Protein AF-A0A7T1HNQ5-F1 (afdb_monomer)

Solvent-accessible surface area (backbone atoms only — not comparable to full-atom values): 11160 Å² total; per-residue (Å²): 143,83,86,83,84,81,82,85,76,83,79,80,79,82,80,76,85,74,79,81,70,84,75,78,79,71,76,82,52,74,63,58,59,50,53,51,51,52,54,50,52,52,52,51,54,56,51,52,54,54,52,54,54,48,52,54,52,49,54,53,49,51,52,52,50,54,46,49,55,48,49,53,52,49,52,52,52,48,46,52,42,26,49,41,26,23,32,21,61,69,52,63,41,54,72,70,52,98,83,38,60,42,40,87,47,79,90,40,70,51,27,35,44,33,52,84,88,40,61,70,23,40,51,45,42,54,51,26,49,34,64,94,37,13,53,65,54,40,49,50,52,49,51,56,54,67,68,45,83,81,51,83,86,41,51,74,49,74,46,80,70,34,45,75,74,36,27,35,35,38,39,39,39,43,96,94,44,76,48,80,46,76,48,55,40,55,36,62,79,73,45,133

Structure (mmCIF, N/CA/C/O backbone):
data_AF-A0A7T1HNQ5-F1
#
_entry.id   AF-A0A7T1HNQ5-F1
#
loop_
_atom_site.group_PDB
_atom_site.id
_atom_site.type_symbol
_atom_site.label_atom_id
_atom_site.label_alt_id
_atom_site.label_comp_id
_atom_site.label_asym_id
_atom_site.label_entity_id
_atom_site.label_seq_id
_atom_site.pdbx_PDB_ins_code
_atom_site.Cartn_x
_atom_site.Cartn_y
_atom_site.Cartn_z
_atom_site.occupancy
_atom_site.B_iso_or_equiv
_atom_site.auth_seq_id
_atom_site.auth_comp_id
_atom_site.auth_asym_id
_atom_site.auth_atom_id
_atom_site.pdbx_PDB_model_num
ATOM 1 N N . MET A 1 1 ? -34.925 -15.373 -12.133 1.00 45.44 1 MET A N 1
ATOM 2 C CA . MET A 1 1 ? -36.129 -16.109 -11.693 1.00 45.44 1 MET A CA 1
ATOM 3 C C . MET A 1 1 ? -35.694 -16.968 -10.511 1.00 45.44 1 MET A C 1
ATOM 5 O O . MET A 1 1 ? -35.094 -18.009 -10.727 1.00 45.44 1 MET A O 1
ATOM 9 N N . ALA A 1 2 ? -35.810 -16.452 -9.285 1.00 49.41 2 ALA A N 1
ATOM 10 C CA . ALA A 1 2 ? -35.284 -17.100 -8.081 1.00 49.41 2 ALA A CA 1
ATOM 11 C C . ALA A 1 2 ? -36.341 -17.045 -6.975 1.00 49.41 2 ALA A C 1
ATOM 13 O O . ALA A 1 2 ? -36.943 -16.003 -6.719 1.00 49.41 2 ALA A O 1
ATOM 14 N N . THR A 1 3 ? -36.604 -18.217 -6.418 1.00 54.03 3 THR A N 1
ATOM 15 C CA . THR A 1 3 ? -37.798 -18.600 -5.672 1.00 54.03 3 THR A CA 1
ATOM 16 C C . THR A 1 3 ? -37.646 -18.227 -4.196 1.00 54.03 3 THR A C 1
ATOM 18 O O . THR A 1 3 ? -36.745 -18.717 -3.520 1.00 54.03 3 THR A O 1
ATOM 21 N N . LEU A 1 4 ? -38.516 -17.348 -3.691 1.00 52.78 4 LEU A N 1
ATOM 22 C CA . LEU A 1 4 ? -38.578 -16.956 -2.280 1.00 52.78 4 LEU A CA 1
ATOM 23 C C . LEU A 1 4 ? -39.253 -18.066 -1.456 1.00 52.78 4 LEU A C 1
ATOM 25 O O . LEU A 1 4 ? -40.447 -18.317 -1.606 1.00 52.78 4 LEU A O 1
ATOM 29 N N . HIS A 1 5 ? -38.496 -18.720 -0.573 1.00 53.75 5 HIS A N 1
ATOM 30 C CA . HIS A 1 5 ? -39.025 -19.660 0.417 1.00 53.75 5 HIS A CA 1
ATOM 31 C C . HIS A 1 5 ? -39.646 -18.890 1.595 1.00 53.75 5 HIS A C 1
ATOM 33 O O . HIS A 1 5 ? -38.940 -18.309 2.418 1.00 53.75 5 HIS A O 1
ATOM 39 N N . SER A 1 6 ? -40.978 -18.890 1.681 1.00 64.31 6 SER A N 1
ATOM 40 C CA . SER A 1 6 ? -41.731 -18.341 2.808 1.00 64.31 6 SER A CA 1
ATOM 41 C C . SER A 1 6 ? -41.636 -19.278 4.017 1.00 64.31 6 SER A C 1
ATOM 43 O O . SER A 1 6 ? -42.169 -20.389 3.988 1.00 64.31 6 SER A O 1
ATOM 45 N N . LEU A 1 7 ? -40.994 -18.838 5.097 1.00 56.94 7 LEU A N 1
ATOM 46 C CA . LEU A 1 7 ? -41.044 -19.524 6.388 1.00 56.94 7 LEU A CA 1
ATOM 47 C C . LEU A 1 7 ? -42.227 -18.990 7.201 1.00 56.94 7 LEU A C 1
ATOM 49 O O . LEU A 1 7 ? -42.143 -17.965 7.872 1.00 56.94 7 LEU A O 1
ATOM 53 N N . SER A 1 8 ? -43.338 -19.721 7.121 1.00 66.81 8 SER A N 1
ATOM 54 C CA . SER A 1 8 ? -44.467 -19.631 8.044 1.00 66.81 8 SER A CA 1
ATOM 55 C C . SER A 1 8 ? -44.011 -20.118 9.423 1.00 66.81 8 SER A C 1
ATOM 57 O O . SER A 1 8 ? -43.795 -21.313 9.626 1.00 66.81 8 SER A O 1
ATOM 59 N N . ARG A 1 9 ? -43.811 -19.199 10.376 1.00 60.28 9 ARG A N 1
ATOM 60 C CA . ARG A 1 9 ? -43.668 -19.554 11.794 1.00 60.28 9 ARG A CA 1
ATOM 61 C C . ARG A 1 9 ? -45.035 -19.473 12.452 1.00 60.28 9 ARG A C 1
ATOM 63 O O . ARG A 1 9 ? -45.587 -18.389 12.615 1.00 60.28 9 ARG A O 1
ATOM 70 N N . ARG A 1 10 ? -45.551 -20.646 12.818 1.00 58.50 10 ARG A N 1
ATOM 71 C CA . ARG A 1 10 ? -46.672 -20.820 13.741 1.00 58.50 10 ARG A CA 1
ATOM 72 C C . ARG A 1 10 ? -46.388 -20.069 15.040 1.00 58.50 10 ARG A C 1
ATOM 74 O O . ARG A 1 10 ? -45.404 -20.341 15.721 1.00 58.50 10 ARG A O 1
ATOM 81 N N . THR A 1 11 ? -47.268 -19.139 15.370 1.00 57.00 11 THR A N 1
ATOM 82 C CA . THR A 1 11 ? -47.477 -18.648 16.728 1.00 57.00 11 THR A CA 1
ATOM 83 C C . THR A 1 11 ? -48.362 -19.660 17.446 1.00 57.00 11 THR A C 1
ATOM 85 O O . THR A 1 11 ? -49.587 -19.603 17.329 1.00 57.00 11 THR A O 1
ATOM 88 N N . ASP A 1 12 ? -47.750 -20.612 18.145 1.00 58.03 12 ASP A N 1
ATOM 89 C CA . ASP A 1 12 ? -48.480 -21.472 19.070 1.00 58.03 12 ASP A CA 1
ATOM 90 C C . ASP A 1 12 ? -48.837 -20.631 20.302 1.00 58.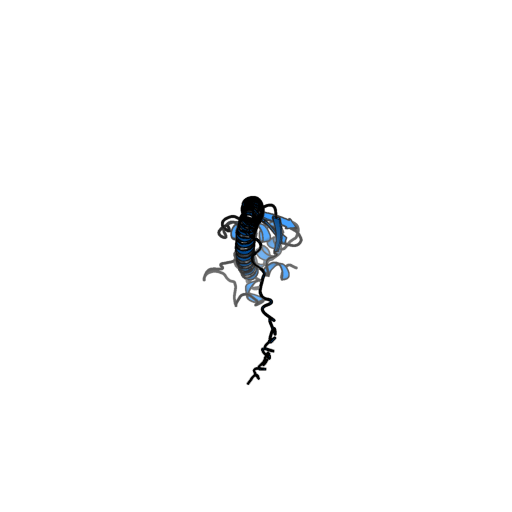03 12 ASP A C 1
ATOM 92 O O . ASP A 1 12 ? -47.979 -20.212 21.083 1.00 58.03 12 ASP A O 1
ATOM 96 N N . ALA A 1 13 ? -50.124 -20.308 20.417 1.00 54.28 13 ALA A N 1
ATOM 97 C CA . ALA A 1 13 ? -50.689 -19.609 21.554 1.00 54.28 13 ALA A CA 1
ATOM 98 C C . ALA A 1 13 ? -50.658 -20.541 22.774 1.00 54.28 13 ALA A C 1
ATOM 100 O O . ALA A 1 13 ? -51.482 -21.445 22.903 1.00 54.28 13 ALA A O 1
ATOM 101 N N . PHE A 1 14 ? -49.698 -20.321 23.672 1.00 60.41 14 PHE A N 1
ATOM 102 C CA . PHE A 1 14 ? -49.719 -20.899 25.012 1.00 60.41 14 PHE A CA 1
ATOM 103 C C . PHE A 1 14 ? -50.857 -20.250 25.808 1.00 60.41 14 PHE A C 1
ATOM 105 O O . PHE A 1 14 ? -50.713 -19.162 26.363 1.00 60.41 14 PHE A O 1
ATOM 112 N N . ALA A 1 15 ? -52.007 -20.918 25.837 1.00 54.16 15 ALA A N 1
ATOM 113 C CA . ALA A 1 15 ? -53.081 -20.615 26.768 1.00 54.16 15 ALA A CA 1
ATOM 114 C C . ALA A 1 15 ? -52.641 -21.038 28.180 1.00 54.16 15 ALA A C 1
ATOM 116 O O . ALA A 1 15 ? -52.643 -22.220 28.517 1.00 54.16 15 ALA A O 1
ATOM 117 N N . TYR A 1 16 ? -52.224 -20.067 28.991 1.00 55.03 16 TYR A N 1
ATOM 118 C CA . TYR A 1 16 ? -52.061 -20.246 30.431 1.00 55.03 16 TYR A CA 1
ATOM 119 C C . TYR A 1 16 ? -53.451 -20.214 31.080 1.00 55.03 16 TYR A C 1
ATOM 121 O O . TYR A 1 16 ? -54.072 -19.156 31.177 1.00 55.03 16 TYR A O 1
ATOM 129 N N . ASP A 1 17 ? -53.941 -21.373 31.523 1.00 59.81 17 ASP A N 1
ATOM 130 C CA . ASP A 1 17 ? -55.059 -21.472 32.467 1.00 59.81 17 ASP A CA 1
ATOM 131 C C . ASP A 1 17 ? -54.574 -20.987 33.841 1.00 59.81 17 ASP A C 1
ATOM 133 O O . ASP A 1 17 ? -54.092 -21.750 34.682 1.00 59.81 17 ASP A O 1
ATOM 137 N N . GLN A 1 18 ? -54.599 -19.668 34.035 1.00 51.12 18 GLN A N 1
ATOM 138 C CA . GLN A 1 18 ? -54.273 -19.040 35.304 1.00 51.12 18 GLN A CA 1
ATOM 139 C C . GLN A 1 18 ? -55.493 -19.155 36.220 1.00 51.12 18 GLN A C 1
ATOM 141 O O . GLN A 1 18 ? -56.357 -18.279 36.256 1.00 51.12 18 GLN A O 1
ATOM 146 N N . LYS A 1 19 ? -55.563 -20.248 36.986 1.00 49.44 19 LYS A N 1
ATOM 147 C CA . LYS A 1 19 ? -56.468 -20.338 38.135 1.00 49.44 19 LYS A CA 1
ATOM 148 C C . LYS A 1 19 ? -56.105 -19.235 39.126 1.00 49.44 19 LYS A C 1
ATOM 150 O O . LYS A 1 19 ? -55.146 -19.363 39.885 1.00 49.44 19 LYS A O 1
ATOM 155 N N . VAL A 1 20 ? -56.873 -18.150 39.103 1.00 58.06 20 VAL A N 1
ATOM 156 C CA . VAL A 1 20 ? -56.845 -17.099 40.121 1.00 58.06 20 VAL A CA 1
ATOM 157 C C . VAL A 1 20 ? -57.349 -17.727 41.416 1.00 58.06 20 VAL A C 1
ATOM 159 O O . VAL A 1 20 ? -58.549 -17.879 41.630 1.00 58.06 20 VAL A O 1
ATOM 162 N N . GLN A 1 21 ? -56.416 -18.179 42.250 1.00 62.31 21 GLN A N 1
ATOM 163 C CA . GLN A 1 21 ? -56.717 -18.533 43.630 1.00 62.31 21 GLN A CA 1
ATOM 164 C C . GLN A 1 21 ? -57.077 -17.231 44.363 1.00 62.31 21 GLN A C 1
ATOM 166 O O . GLN A 1 21 ? -56.361 -16.238 44.190 1.00 62.31 21 GLN A O 1
ATOM 171 N N . PRO A 1 22 ? -58.172 -17.187 45.140 1.00 53.28 22 PRO A N 1
ATOM 172 C CA . PRO A 1 22 ? -58.432 -16.061 46.020 1.00 53.28 22 PRO A CA 1
ATOM 173 C C . PRO A 1 22 ? -57.285 -15.999 47.028 1.00 53.28 22 PRO A C 1
ATOM 175 O O . PRO A 1 22 ? -57.123 -16.892 47.854 1.00 53.28 22 PRO A O 1
ATOM 178 N N . VAL A 1 23 ? -56.448 -14.973 46.904 1.00 58.88 23 VAL A N 1
ATOM 179 C CA . VAL A 1 23 ? -55.439 -14.658 47.909 1.00 58.88 23 VAL A CA 1
ATOM 180 C C . VAL A 1 23 ? -56.220 -14.185 49.130 1.00 58.88 23 VAL A C 1
ATOM 182 O O . VAL A 1 23 ? -56.832 -13.117 49.091 1.00 58.88 23 VAL A O 1
ATOM 185 N N . GLU A 1 24 ? -56.275 -15.009 50.176 1.00 55.19 24 GLU A N 1
ATOM 186 C CA . GLU A 1 24 ? -56.704 -14.557 51.496 1.00 55.19 24 GLU A CA 1
ATOM 187 C C . GLU A 1 24 ? -55.823 -13.363 51.868 1.00 55.19 24 GLU A C 1
ATOM 189 O O . GLU A 1 24 ? -54.596 -13.459 51.911 1.00 55.19 24 GLU A O 1
ATOM 194 N N . SER A 1 25 ? -56.449 -12.197 52.031 1.00 56.47 25 SER A N 1
ATOM 195 C CA . SER A 1 25 ? -55.761 -10.967 52.398 1.00 56.47 25 SER A CA 1
ATOM 196 C C . SER A 1 25 ? -55.412 -11.011 53.885 1.00 56.47 25 SER A C 1
ATOM 198 O O . SER A 1 25 ? -56.031 -10.320 54.698 1.00 56.47 25 SER A O 1
ATOM 200 N N . ASP A 1 26 ? -54.424 -11.820 54.247 1.00 61.00 26 ASP A N 1
ATOM 201 C CA . ASP A 1 26 ? -53.673 -11.575 55.468 1.00 61.00 26 ASP A CA 1
ATOM 202 C C . ASP A 1 26 ? -52.949 -10.240 55.268 1.00 61.00 26 ASP A C 1
ATOM 204 O O . ASP A 1 26 ? -52.232 -10.031 54.288 1.00 61.00 26 ASP A O 1
ATOM 208 N N . GLY A 1 27 ? -53.264 -9.268 56.124 1.00 60.97 27 GLY A N 1
ATOM 209 C CA . GLY A 1 27 ? -52.838 -7.884 55.955 1.00 60.97 27 GLY A CA 1
ATOM 210 C C . GLY A 1 27 ? -51.329 -7.782 5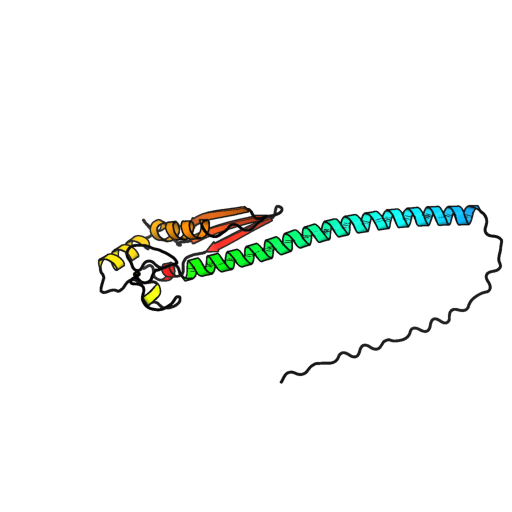5.741 1.00 60.97 27 GLY A C 1
ATOM 211 O O . GLY A 1 27 ? -50.553 -8.207 56.595 1.00 60.97 27 GLY A O 1
ATOM 212 N N . PHE A 1 28 ? -50.929 -7.189 54.611 1.00 60.66 28 PHE A N 1
ATOM 213 C CA . PHE A 1 28 ? -49.535 -6.882 54.291 1.00 60.66 28 PHE A CA 1
ATOM 214 C C . PHE A 1 28 ? -48.865 -6.219 55.494 1.00 60.66 28 PHE A C 1
ATOM 216 O O . PHE A 1 28 ? -49.206 -5.098 55.886 1.00 60.66 28 PHE A O 1
ATOM 223 N N . THR A 1 29 ? -47.898 -6.911 56.091 1.00 76.06 29 THR A N 1
ATOM 224 C CA . THR A 1 29 ? -47.097 -6.308 57.151 1.00 76.06 29 THR A CA 1
ATOM 225 C C . THR A 1 29 ? -46.210 -5.235 56.520 1.00 76.06 29 THR A C 1
ATOM 227 O O . THR A 1 29 ? -45.651 -5.419 55.441 1.00 76.06 29 THR A O 1
ATOM 230 N N . LEU A 1 30 ? -46.061 -4.087 57.184 1.00 76.69 30 LEU A N 1
ATOM 231 C CA . LEU A 1 30 ? -45.261 -2.948 56.699 1.00 76.69 30 LEU A CA 1
ATOM 232 C C . LEU A 1 30 ? -43.810 -3.350 56.346 1.00 76.69 30 LEU A C 1
ATOM 234 O O . LEU A 1 30 ? -43.169 -2.741 55.491 1.00 76.69 30 LEU A O 1
ATOM 238 N N . ILE A 1 31 ? -43.326 -4.428 56.969 1.00 84.12 31 ILE A N 1
ATOM 239 C CA . ILE A 1 31 ? -42.034 -5.070 56.719 1.00 84.12 31 ILE A CA 1
ATOM 240 C C . ILE A 1 31 ? -41.946 -5.659 55.305 1.00 84.12 31 ILE A C 1
ATOM 242 O O . ILE A 1 31 ? -40.917 -5.511 54.655 1.00 84.12 31 ILE A O 1
ATOM 246 N N . GLU A 1 32 ? -43.003 -6.287 54.798 1.00 81.00 32 GLU A N 1
ATOM 247 C CA . GLU A 1 32 ? -42.997 -6.953 53.492 1.00 81.00 32 GLU A CA 1
ATOM 248 C C . GLU A 1 32 ? -42.865 -5.954 52.334 1.00 81.00 32 GLU A C 1
ATOM 250 O O . GLU A 1 32 ? -42.066 -6.159 51.418 1.00 81.00 32 GLU A O 1
ATOM 255 N N . ILE A 1 33 ? -43.552 -4.810 52.427 1.00 83.19 33 ILE A N 1
ATOM 256 C CA . ILE A 1 33 ? -43.408 -3.708 51.461 1.00 83.19 33 ILE A CA 1
ATOM 257 C C . ILE A 1 33 ? -41.986 -3.135 51.505 1.00 83.19 33 ILE A C 1
ATOM 259 O O . ILE A 1 33 ? -41.403 -2.828 50.463 1.00 83.19 33 ILE A O 1
ATOM 263 N N . LEU A 1 34 ? -41.400 -3.019 52.701 1.00 85.44 34 LEU A N 1
ATOM 264 C CA . LEU A 1 34 ? -40.055 -2.477 52.879 1.00 85.44 34 LEU A CA 1
ATOM 265 C C . LEU A 1 34 ? -38.984 -3.421 52.311 1.00 85.44 34 LEU A C 1
ATOM 267 O O . LEU A 1 34 ? -38.073 -2.970 51.618 1.00 85.44 34 LEU A O 1
ATOM 271 N N . VAL A 1 35 ? -39.133 -4.732 52.516 1.00 87.19 35 VAL A N 1
ATOM 272 C CA . VAL A 1 35 ? -38.266 -5.755 51.910 1.00 87.19 35 VAL A CA 1
ATOM 273 C C . VAL A 1 35 ? -38.414 -5.760 50.386 1.00 87.19 35 VAL A C 1
ATOM 275 O O . VAL A 1 35 ? -37.405 -5.759 49.680 1.00 87.19 35 VAL A O 1
ATOM 278 N N . GLY A 1 36 ? -39.643 -5.682 49.864 1.00 87.31 36 GLY A N 1
ATOM 279 C CA . GLY A 1 36 ? -39.900 -5.590 48.425 1.00 87.31 36 GLY A CA 1
ATOM 280 C C . GLY A 1 36 ? -39.244 -4.365 47.781 1.00 87.31 36 GLY A C 1
ATOM 281 O O . GLY A 1 36 ? -38.578 -4.490 46.754 1.00 87.31 36 GLY A O 1
ATOM 282 N N . ALA A 1 37 ? -39.352 -3.192 48.412 1.00 84.62 37 ALA A N 1
ATOM 283 C CA . ALA A 1 37 ? -38.737 -1.958 47.925 1.00 84.62 37 ALA A CA 1
ATOM 284 C C . ALA A 1 37 ? -37.200 -2.028 47.912 1.00 84.62 37 ALA A C 1
ATOM 286 O O . ALA A 1 37 ? -36.572 -1.599 46.941 1.00 84.62 37 ALA A O 1
ATOM 287 N N . VAL A 1 38 ? -36.586 -2.604 48.953 1.00 87.38 38 VAL A N 1
ATOM 288 C CA . VAL A 1 38 ? -35.127 -2.786 49.026 1.00 87.38 38 VAL A CA 1
ATOM 289 C C . VAL A 1 38 ? -34.641 -3.749 47.944 1.00 87.38 38 VAL A C 1
ATOM 291 O O . VAL A 1 38 ? -33.675 -3.444 47.244 1.00 87.38 38 VAL A O 1
ATOM 294 N N . LEU A 1 39 ? -35.327 -4.879 47.750 1.00 88.25 39 LEU A N 1
ATOM 295 C CA . LEU A 1 39 ? -34.986 -5.833 46.692 1.00 88.25 39 LEU A CA 1
ATOM 296 C C . LEU A 1 39 ? -35.097 -5.195 45.303 1.00 88.25 39 LEU A C 1
ATOM 298 O O . LEU A 1 39 ? -34.207 -5.369 44.469 1.00 88.25 39 LEU A O 1
ATOM 302 N N . LEU A 1 40 ? -36.140 -4.401 45.066 1.00 86.94 40 LEU A N 1
ATOM 303 C CA . LEU A 1 40 ? -36.360 -3.734 43.785 1.00 86.94 40 LEU A CA 1
ATOM 304 C C . LEU A 1 40 ? -35.306 -2.646 43.518 1.00 86.94 40 LEU A C 1
ATOM 306 O O . LEU A 1 40 ? -34.805 -2.545 42.399 1.00 86.94 40 LEU A O 1
ATOM 310 N N . ALA A 1 41 ? -34.893 -1.898 44.547 1.00 84.31 41 ALA A N 1
ATOM 311 C CA . ALA A 1 41 ? -33.802 -0.928 44.449 1.00 84.31 41 ALA A CA 1
ATOM 312 C C . ALA A 1 41 ? -32.452 -1.595 44.129 1.00 84.31 41 ALA A C 1
ATOM 314 O O . ALA A 1 41 ? -31.699 -1.094 43.292 1.00 84.31 41 ALA A O 1
ATOM 315 N N . ILE A 1 42 ? -32.160 -2.749 44.741 1.00 86.62 42 ILE A N 1
ATOM 316 C CA . ILE A 1 42 ? -30.940 -3.524 44.468 1.00 86.62 42 ILE A CA 1
ATOM 317 C C . ILE A 1 42 ? -30.937 -4.032 43.019 1.00 86.62 42 ILE A C 1
ATOM 319 O O . ILE A 1 42 ? -29.947 -3.858 42.306 1.00 86.62 42 ILE A O 1
ATOM 323 N N . VAL A 1 43 ? -32.050 -4.603 42.549 1.00 83.56 43 VAL A N 1
ATOM 324 C CA . VAL A 1 43 ? -32.178 -5.086 41.164 1.00 83.56 43 VAL A CA 1
ATOM 325 C C . VAL A 1 43 ? -32.057 -3.938 40.159 1.00 83.56 43 VAL A C 1
ATOM 327 O O . VAL A 1 43 ? -31.332 -4.071 39.173 1.00 83.56 43 VAL A O 1
ATOM 330 N N . ALA A 1 44 ? -32.688 -2.789 40.421 1.00 79.12 44 ALA A N 1
ATOM 331 C CA . ALA A 1 44 ? -32.583 -1.608 39.563 1.00 79.12 44 ALA A CA 1
ATOM 332 C C . ALA A 1 44 ? -31.144 -1.061 39.494 1.00 79.12 44 ALA A C 1
ATOM 334 O O . ALA A 1 44 ? -30.664 -0.720 38.411 1.00 79.12 44 ALA A O 1
ATOM 335 N N . GLY A 1 45 ? -30.427 -1.039 40.624 1.00 78.06 45 GLY A N 1
ATOM 336 C CA . GLY A 1 45 ? -29.018 -0.643 40.674 1.00 78.06 45 GLY A CA 1
ATOM 337 C C . GLY A 1 45 ? -28.104 -1.574 39.869 1.00 78.06 45 GLY A C 1
ATOM 338 O O . GLY A 1 45 ? -27.238 -1.105 39.127 1.00 78.06 45 GLY A O 1
ATOM 339 N N . MET A 1 46 ? -28.329 -2.891 39.951 1.00 76.38 46 MET A N 1
ATOM 340 C CA . MET A 1 46 ? -27.586 -3.880 39.157 1.00 76.38 46 MET A CA 1
ATOM 341 C C . MET A 1 46 ? -27.915 -3.798 37.659 1.00 76.38 46 MET A C 1
ATOM 343 O O . MET A 1 46 ? -27.017 -3.897 36.827 1.00 76.38 46 MET A O 1
ATOM 347 N N . ALA A 1 47 ? -29.177 -3.568 37.291 1.00 73.25 47 ALA A N 1
ATOM 348 C CA . ALA A 1 47 ? -29.565 -3.394 35.892 1.00 73.25 47 ALA A CA 1
ATOM 349 C C . ALA A 1 47 ? -28.942 -2.126 35.274 1.00 73.25 47 ALA A C 1
ATOM 351 O O . ALA A 1 47 ? -28.463 -2.158 34.140 1.00 73.25 47 ALA A O 1
ATOM 352 N N . GLY A 1 48 ? -28.884 -1.022 36.029 1.00 70.62 48 GLY A N 1
ATOM 353 C CA . GLY A 1 48 ? -28.297 0.237 35.564 1.00 70.62 48 GLY A CA 1
ATOM 354 C C . GLY A 1 48 ? -26.800 0.139 35.246 1.00 70.62 48 GLY A C 1
ATOM 355 O O . GLY A 1 48 ? -26.344 0.682 34.237 1.00 70.62 48 GLY A O 1
ATOM 356 N N . SER A 1 49 ? -26.032 -0.597 36.056 1.00 71.56 49 SER A N 1
ATOM 357 C CA . SER A 1 49 ? -24.596 -0.791 35.811 1.00 71.56 49 SER A CA 1
ATOM 358 C C . SER A 1 49 ? -24.327 -1.651 34.569 1.00 71.56 49 SER A C 1
ATOM 360 O O . SER A 1 49 ? -23.443 -1.319 33.775 1.00 71.56 49 SER A O 1
ATOM 362 N N . LEU A 1 50 ? -25.137 -2.688 34.329 1.00 71.50 50 LEU A N 1
ATOM 363 C CA . LEU A 1 50 ? -25.046 -3.537 33.133 1.00 71.50 50 LEU A CA 1
ATOM 364 C C . LEU A 1 50 ? -25.325 -2.764 31.835 1.00 71.50 50 LEU A C 1
ATOM 366 O O . LEU A 1 50 ? -24.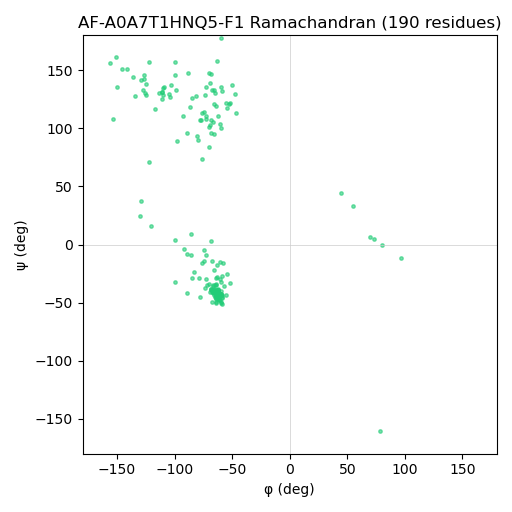622 -2.957 30.840 1.00 71.50 50 LEU A O 1
ATOM 370 N N . VAL A 1 51 ? -26.304 -1.853 31.839 1.00 73.19 51 VAL A N 1
ATOM 371 C CA . VAL A 1 51 ? -26.622 -1.013 30.669 1.00 73.19 51 VAL A CA 1
ATOM 372 C C . VAL A 1 51 ? -25.474 -0.053 30.347 1.00 73.19 51 VAL A C 1
ATOM 374 O O . VAL A 1 51 ? -25.113 0.110 29.181 1.00 73.19 51 VAL A O 1
ATOM 377 N N . MET A 1 52 ? -24.841 0.544 31.360 1.00 72.50 52 MET A N 1
ATOM 378 C CA . MET A 1 52 ? -23.711 1.457 31.152 1.00 72.50 52 MET A CA 1
ATOM 379 C C . MET A 1 52 ? -22.487 0.740 30.560 1.00 72.50 52 MET A C 1
ATOM 381 O O . MET A 1 52 ? -21.865 1.247 29.623 1.00 72.50 52 MET A O 1
ATOM 385 N N . VAL A 1 53 ? -22.163 -0.456 31.064 1.00 74.62 53 VAL A N 1
ATOM 386 C CA . VAL A 1 53 ? -21.080 -1.291 30.517 1.00 74.62 53 VAL A CA 1
ATOM 387 C C . VAL A 1 53 ? -21.394 -1.714 29.081 1.00 74.62 53 VAL A C 1
ATOM 389 O O . VAL A 1 53 ? -20.522 -1.631 28.215 1.00 74.62 53 VAL A O 1
ATOM 392 N N . SER A 1 54 ? -22.648 -2.082 28.806 1.00 75.31 54 SER A N 1
ATOM 393 C CA . SER A 1 54 ? -23.098 -2.453 27.461 1.00 75.31 54 SER A CA 1
ATOM 394 C C . SER A 1 54 ? -22.960 -1.288 26.477 1.00 75.31 54 SER A C 1
ATOM 396 O O . SER A 1 54 ? -22.362 -1.456 25.420 1.00 75.31 54 SER A O 1
ATOM 398 N N . ASN A 1 55 ? -23.392 -0.077 26.840 1.00 77.31 55 ASN A N 1
ATOM 399 C CA . ASN A 1 55 ? -23.257 1.109 25.984 1.00 77.31 55 ASN A CA 1
ATOM 400 C C 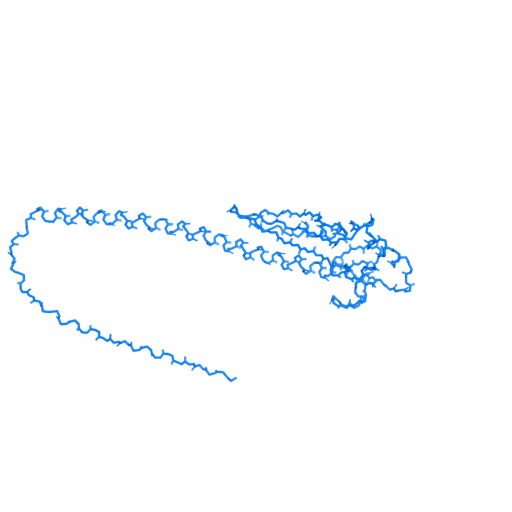. ASN A 1 55 ? -21.793 1.466 25.688 1.00 77.31 55 ASN A C 1
ATOM 402 O O . ASN A 1 55 ? -21.439 1.809 24.557 1.00 77.31 55 ASN A O 1
ATOM 406 N N . ARG A 1 56 ? -20.910 1.353 26.686 1.00 76.25 56 ARG A N 1
ATOM 407 C CA . ARG A 1 56 ? -19.473 1.575 26.479 1.00 76.25 56 ARG A CA 1
ATOM 408 C C . ARG A 1 56 ? -18.866 0.518 25.552 1.00 76.25 56 ARG A C 1
ATOM 410 O O . ARG A 1 56 ? -18.042 0.845 24.705 1.00 76.25 56 ARG A O 1
ATOM 417 N N . SER A 1 57 ? -19.288 -0.735 25.693 1.00 79.62 57 SER A N 1
ATOM 418 C CA . SER A 1 57 ? -18.843 -1.823 24.823 1.00 79.62 57 SER A CA 1
ATOM 419 C C . SER A 1 57 ? -19.326 -1.640 23.380 1.00 79.62 57 SER A C 1
ATOM 421 O O . SER A 1 57 ? -18.542 -1.828 22.449 1.00 79.62 57 SER A O 1
ATOM 423 N N . LEU A 1 58 ? -20.574 -1.206 23.185 1.00 79.31 58 LEU A N 1
ATOM 424 C CA . LEU A 1 58 ? -21.142 -0.939 21.861 1.00 79.31 58 LEU A CA 1
ATOM 425 C C . LEU A 1 58 ? -20.412 0.204 21.153 1.00 79.31 58 LEU A C 1
ATOM 427 O O . LEU A 1 58 ? -19.938 0.021 20.038 1.00 79.31 58 LEU A O 1
ATOM 431 N N . THR A 1 59 ? -20.218 1.336 21.829 1.00 79.81 59 THR A N 1
ATOM 432 C CA . THR A 1 59 ? -19.505 2.491 21.251 1.00 79.81 59 THR A CA 1
ATOM 433 C C . THR A 1 59 ? -18.049 2.169 20.903 1.00 79.81 59 THR A C 1
ATOM 435 O O . THR A 1 59 ? -17.552 2.577 19.854 1.00 79.81 59 THR A O 1
ATOM 438 N N . GLN A 1 60 ? -17.360 1.380 21.734 1.00 81.75 60 GLN A N 1
ATOM 439 C CA . GLN A 1 60 ? -16.014 0.898 21.419 1.00 81.75 60 GLN A CA 1
ATOM 440 C C . GLN A 1 60 ? -16.011 -0.048 20.208 1.00 81.75 60 GLN A C 1
ATOM 442 O O . GLN A 1 60 ? -15.124 0.042 19.358 1.00 81.75 60 GLN A O 1
ATOM 447 N N . SER A 1 61 ? -17.005 -0.931 20.109 1.00 82.75 61 SER A N 1
ATOM 448 C CA . SER A 1 61 ? -17.140 -1.872 18.992 1.00 82.75 61 SER A CA 1
ATOM 449 C C . SER A 1 61 ? -17.435 -1.150 17.677 1.00 82.75 61 SER A C 1
ATOM 451 O O . SER A 1 61 ? -16.817 -1.460 16.661 1.00 82.75 61 SER A O 1
ATOM 453 N N . GLU A 1 62 ? -18.308 -0.142 17.697 1.00 85.56 62 GLU A N 1
ATOM 454 C CA . GLU A 1 62 ? -18.592 0.719 16.545 1.00 85.56 62 GLU A CA 1
ATOM 455 C C . GLU A 1 62 ? -17.346 1.481 16.089 1.00 85.56 62 GLU A C 1
ATOM 457 O O . GLU A 1 62 ? -17.040 1.511 14.897 1.00 85.56 62 GLU A O 1
ATOM 462 N N . ALA A 1 63 ? -16.576 2.048 17.023 1.00 83.12 63 ALA A N 1
ATOM 463 C CA . ALA A 1 63 ? -15.332 2.739 16.698 1.00 83.12 63 ALA A CA 1
ATOM 464 C C . ALA A 1 63 ? -14.308 1.804 16.027 1.00 83.12 63 ALA A C 1
ATOM 466 O O . ALA A 1 63 ? -13.698 2.183 15.025 1.00 83.12 63 ALA A O 1
ATOM 467 N N . LEU A 1 64 ? -14.152 0.570 16.528 1.00 85.56 64 LEU A N 1
ATOM 468 C CA . LEU A 1 64 ? -13.285 -0.433 15.901 1.00 85.56 64 LEU A CA 1
ATOM 469 C C . LEU A 1 64 ? -13.801 -0.871 14.523 1.00 85.56 64 LEU A C 1
ATOM 471 O O . LEU A 1 64 ? -13.000 -1.024 13.601 1.00 85.56 64 LEU A O 1
ATOM 475 N N . ALA A 1 65 ? -15.112 -1.064 14.369 1.00 86.62 65 ALA A N 1
ATOM 476 C CA . ALA A 1 65 ? -15.717 -1.452 13.097 1.00 86.62 65 ALA A CA 1
ATOM 477 C C . ALA A 1 65 ? -15.528 -0.363 12.029 1.00 86.62 65 ALA A C 1
ATOM 479 O O . ALA A 1 65 ? -15.106 -0.656 10.909 1.00 86.62 65 ALA A O 1
ATOM 480 N N . ASN A 1 66 ? -15.750 0.900 12.400 1.00 88.00 66 ASN A N 1
ATOM 481 C CA . ASN A 1 66 ? -15.544 2.050 11.522 1.00 88.00 66 ASN A CA 1
ATOM 482 C C . ASN A 1 66 ? -14.068 2.205 11.129 1.00 88.00 66 ASN A C 1
ATOM 484 O O . ASN A 1 66 ? -13.765 2.406 9.952 1.00 88.00 66 ASN A O 1
ATOM 488 N N . ALA A 1 67 ? -13.141 2.047 12.082 1.00 89.19 67 ALA A N 1
ATOM 489 C CA . ALA A 1 67 ? -11.707 2.050 11.793 1.00 89.19 67 ALA A CA 1
ATOM 490 C C . ALA A 1 67 ? -11.318 0.909 10.839 1.00 89.19 67 ALA A C 1
ATOM 492 O O . ALA A 1 67 ? -10.565 1.131 9.893 1.00 89.19 67 ALA A O 1
ATOM 493 N N . GLY A 1 68 ? -11.866 -0.294 11.044 1.00 90.62 68 GLY A N 1
ATOM 494 C CA . GLY A 1 68 ? -11.655 -1.443 10.163 1.00 90.62 68 GLY A CA 1
ATOM 495 C C . GLY A 1 68 ? -12.106 -1.169 8.729 1.00 90.62 68 GLY A C 1
ATOM 496 O O . GLY A 1 68 ? -11.313 -1.318 7.804 1.00 90.62 68 GLY A O 1
ATOM 497 N N . SER A 1 69 ? -13.335 -0.678 8.553 1.00 91.25 69 SER A N 1
ATOM 498 C CA . SER A 1 69 ? -13.866 -0.328 7.230 1.00 91.25 69 SER A CA 1
ATOM 499 C C . SER A 1 69 ? -13.030 0.745 6.526 1.00 91.25 69 SER A C 1
ATOM 501 O O . SER A 1 69 ? -12.790 0.656 5.321 1.00 91.25 69 SER A O 1
ATOM 503 N N . ALA A 1 70 ? -12.555 1.748 7.265 1.00 91.00 70 ALA A N 1
ATOM 504 C CA . ALA A 1 70 ? -11.746 2.815 6.696 1.00 91.00 70 ALA A CA 1
ATOM 505 C C . ALA A 1 70 ? -10.328 2.343 6.314 1.00 91.00 70 ALA A C 1
ATOM 507 O O . ALA A 1 70 ? -9.801 2.767 5.283 1.00 91.00 70 ALA A O 1
ATOM 508 N N . ILE A 1 71 ? -9.737 1.422 7.088 1.00 94.25 71 ILE A N 1
ATOM 509 C CA . ILE A 1 71 ? -8.486 0.736 6.725 1.00 94.25 71 ILE A CA 1
ATOM 510 C C . ILE A 1 71 ? -8.676 -0.064 5.435 1.00 94.25 71 ILE A C 1
ATOM 512 O O . ILE A 1 71 ? -7.868 0.077 4.522 1.00 94.25 71 ILE A O 1
ATOM 516 N N . ASP A 1 72 ? -9.745 -0.855 5.324 1.00 94.25 72 ASP A N 1
ATOM 517 C CA . ASP A 1 72 ? -9.988 -1.698 4.146 1.00 94.25 72 ASP A CA 1
ATOM 518 C C . ASP A 1 72 ? -10.173 -0.856 2.872 1.00 94.25 72 ASP A C 1
ATOM 520 O O . ASP A 1 72 ? -9.622 -1.185 1.817 1.00 94.25 72 ASP A O 1
ATOM 524 N N . LYS A 1 73 ? -10.862 0.290 2.978 1.00 94.06 73 LYS A N 1
ATOM 525 C CA . LYS A 1 73 ? -10.954 1.267 1.884 1.00 94.06 73 LYS A CA 1
ATOM 526 C C . LYS A 1 73 ? -9.574 1.797 1.482 1.00 94.06 73 LYS A C 1
ATOM 528 O O . LYS A 1 73 ? -9.252 1.807 0.296 1.00 94.06 73 LYS A O 1
ATOM 533 N N . ASN A 1 74 ? -8.743 2.194 2.446 1.00 95.38 74 ASN A N 1
ATOM 534 C CA . ASN A 1 74 ? -7.407 2.712 2.150 1.00 95.38 74 ASN A CA 1
ATOM 535 C C . ASN A 1 74 ? -6.477 1.638 1.563 1.00 95.38 74 ASN A C 1
ATOM 537 O O . ASN A 1 74 ? -5.696 1.931 0.662 1.00 95.38 74 ASN A O 1
ATOM 541 N N . ILE A 1 75 ? -6.596 0.384 2.007 1.00 95.88 75 ILE A N 1
ATOM 542 C CA . ILE A 1 75 ? -5.892 -0.752 1.399 1.00 95.88 75 ILE A CA 1
ATOM 543 C C . ILE A 1 75 ? -6.309 -0.909 -0.067 1.00 95.88 75 ILE A C 1
ATOM 545 O O . ILE A 1 75 ? -5.449 -1.119 -0.920 1.00 95.88 75 ILE A O 1
ATOM 549 N N . SER A 1 76 ? -7.602 -0.785 -0.381 1.00 95.88 76 SER A N 1
ATOM 550 C CA . SER A 1 76 ? -8.081 -0.833 -1.767 1.00 95.88 76 SER A CA 1
ATOM 551 C C . SER A 1 76 ? -7.505 0.301 -2.622 1.00 95.88 76 SER A C 1
ATOM 553 O O . SER A 1 76 ? -7.138 0.061 -3.768 1.00 95.88 76 SER A O 1
ATOM 555 N N . GLU A 1 77 ? -7.408 1.519 -2.087 1.00 95.44 77 GLU A N 1
ATOM 556 C CA . GLU A 1 77 ? -6.796 2.660 -2.786 1.00 95.44 77 GLU A CA 1
ATOM 557 C C . GLU A 1 77 ? -5.303 2.412 -3.055 1.00 95.44 77 GLU A C 1
ATOM 559 O O . GLU A 1 77 ? -4.842 2.571 -4.183 1.00 95.44 77 GLU A O 1
ATOM 564 N N . ILE A 1 78 ? -4.558 1.929 -2.055 1.00 95.88 78 ILE A N 1
ATOM 565 C CA . ILE A 1 78 ? -3.135 1.584 -2.202 1.00 95.88 78 ILE A CA 1
ATOM 566 C C . ILE A 1 78 ? -2.931 0.467 -3.231 1.00 95.88 78 ILE A C 1
ATOM 568 O O . ILE A 1 78 ? -1.981 0.520 -4.011 1.00 95.88 78 ILE A O 1
ATOM 572 N N . ARG A 1 79 ? -3.815 -0.538 -3.263 1.00 95.69 79 ARG A N 1
ATOM 573 C CA . ARG A 1 79 ? -3.772 -1.592 -4.289 1.00 95.69 79 ARG A CA 1
ATOM 574 C C . ARG A 1 79 ? -3.955 -1.017 -5.685 1.00 95.69 79 ARG A C 1
ATOM 576 O O . ARG A 1 79 ? -3.156 -1.331 -6.554 1.00 95.69 79 ARG A O 1
ATOM 583 N N . GLN A 1 80 ? -4.923 -0.124 -5.878 1.00 94.00 80 GLN A N 1
ATOM 584 C CA . GLN A 1 80 ? -5.124 0.530 -7.174 1.00 94.00 80 GLN A CA 1
ATOM 585 C C . GLN A 1 80 ? -3.911 1.370 -7.594 1.00 94.00 80 GLN A C 1
ATOM 587 O O . GLN A 1 80 ? -3.542 1.358 -8.766 1.00 94.00 80 GLN A O 1
ATOM 592 N N . ILE A 1 81 ? -3.261 2.069 -6.657 1.00 94.25 81 ILE A N 1
ATOM 593 C CA . ILE A 1 81 ? -2.006 2.793 -6.928 1.00 94.25 81 ILE A CA 1
ATOM 594 C C . ILE A 1 81 ? -0.929 1.812 -7.404 1.00 94.25 81 ILE A C 1
ATOM 596 O O . ILE A 1 81 ? -0.327 2.030 -8.450 1.00 94.25 81 ILE A O 1
ATOM 600 N N . ALA A 1 82 ? -0.728 0.706 -6.684 1.00 94.38 82 ALA A N 1
ATOM 601 C CA . ALA A 1 82 ? 0.265 -0.313 -7.026 1.00 94.38 82 ALA A CA 1
ATOM 602 C C . ALA A 1 82 ? -0.034 -1.039 -8.354 1.00 94.38 82 ALA A C 1
ATOM 604 O O . ALA A 1 82 ? 0.891 -1.383 -9.090 1.00 94.38 82 ALA A O 1
ATOM 605 N N . GLU A 1 83 ? -1.309 -1.254 -8.681 1.00 92.38 83 GLU A N 1
ATOM 606 C CA . GLU A 1 83 ? -1.764 -1.839 -9.949 1.00 92.38 83 GLU A CA 1
ATOM 607 C C . GLU A 1 83 ? -1.560 -0.890 -11.130 1.00 92.38 83 GLU A C 1
ATOM 609 O O . GLU A 1 83 ? -1.271 -1.337 -12.235 1.00 92.38 83 GLU A O 1
ATOM 614 N N . ARG A 1 84 ? -1.698 0.421 -10.919 1.00 91.31 84 ARG A N 1
ATOM 615 C CA . ARG A 1 84 ? -1.499 1.440 -11.960 1.00 91.31 84 ARG A CA 1
ATOM 616 C C . ARG A 1 84 ? -0.059 1.933 -12.050 1.00 91.31 84 ARG A C 1
ATOM 618 O O . ARG A 1 84 ? 0.260 2.679 -12.971 1.00 91.31 84 ARG A O 1
ATOM 625 N N . PHE A 1 85 ? 0.797 1.541 -11.118 1.00 92.06 85 PHE A N 1
ATOM 626 C CA . PHE A 1 85 ? 2.192 1.946 -11.087 1.00 92.06 85 PHE A CA 1
ATOM 627 C C . PHE A 1 85 ? 2.958 1.392 -12.293 1.00 92.06 85 PHE A C 1
ATOM 629 O O . PHE A 1 85 ? 2.876 0.201 -12.592 1.00 92.06 85 PHE A O 1
ATOM 636 N N . THR A 1 86 ? 3.696 2.258 -12.982 1.00 90.81 86 THR A N 1
ATOM 637 C CA . THR A 1 86 ? 4.417 1.926 -14.214 1.00 90.81 86 THR A CA 1
ATOM 638 C C . THR A 1 86 ? 5.671 2.786 -14.388 1.00 90.81 86 THR A C 1
ATOM 640 O O . THR A 1 86 ? 5.779 3.827 -13.745 1.00 90.81 86 THR A O 1
ATOM 643 N N . CYS A 1 87 ? 6.613 2.361 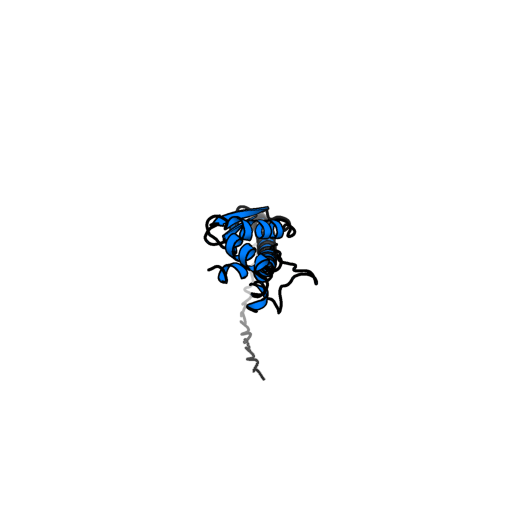-15.239 1.00 87.25 87 CYS A N 1
ATOM 644 C CA . CYS A 1 87 ? 7.938 2.965 -15.425 1.00 87.25 87 CYS A CA 1
ATOM 645 C C . CYS A 1 87 ? 8.311 3.245 -16.900 1.00 87.25 87 CYS A C 1
ATOM 647 O O . CYS A 1 87 ? 9.493 3.310 -17.231 1.00 87.25 87 CYS A O 1
ATOM 649 N N . CYS A 1 88 ? 7.346 3.408 -17.814 1.00 82.38 88 CYS A N 1
ATOM 650 C CA . CYS A 1 88 ? 7.640 3.398 -19.260 1.00 82.38 88 CYS A CA 1
ATOM 651 C C . CYS A 1 88 ? 8.331 4.650 -19.835 1.00 82.38 88 CYS A C 1
ATOM 653 O O . CYS A 1 88 ? 8.581 4.691 -21.036 1.00 82.38 88 CYS A O 1
ATOM 655 N N . SER A 1 89 ? 8.558 5.710 -19.056 1.00 81.38 89 SER A N 1
ATOM 656 C CA . SER A 1 89 ? 9.034 7.006 -19.576 1.00 81.38 89 SER A CA 1
ATOM 657 C C . SER A 1 89 ? 10.252 7.550 -18.827 1.00 81.38 89 SER A C 1
ATOM 659 O O . SER A 1 89 ? 10.317 8.747 -18.541 1.00 81.38 89 SER A O 1
ATOM 661 N N . GLY A 1 90 ? 11.169 6.665 -18.425 1.00 79.69 90 GLY A N 1
ATOM 662 C CA . GLY A 1 90 ? 12.371 7.031 -17.665 1.00 79.69 90 GLY A CA 1
ATOM 663 C C . GLY A 1 90 ? 12.097 7.490 -16.225 1.00 79.69 90 GLY A C 1
ATOM 664 O O . GLY A 1 90 ? 12.997 7.959 -15.535 1.00 79.69 90 GLY A O 1
ATOM 665 N N . THR A 1 91 ? 10.845 7.394 -15.772 1.00 86.25 91 THR A N 1
ATOM 666 C CA . THR A 1 91 ? 10.396 7.657 -14.401 1.00 86.25 91 THR A CA 1
ATOM 667 C C . THR A 1 91 ? 9.250 6.710 -14.059 1.00 86.25 91 THR A C 1
ATOM 669 O O . THR A 1 91 ? 8.505 6.293 -14.949 1.00 86.25 91 THR A O 1
ATOM 672 N N . CYS A 1 92 ? 9.109 6.367 -12.776 1.00 88.38 92 CYS A N 1
ATOM 673 C CA . CYS A 1 92 ? 8.048 5.484 -12.294 1.00 88.38 92 CYS A CA 1
ATOM 674 C C . CYS A 1 92 ? 6.936 6.258 -11.569 1.00 88.38 92 CYS A C 1
ATOM 676 O O . CYS A 1 92 ? 7.232 7.035 -10.659 1.00 88.38 92 CYS A O 1
ATOM 678 N N . THR A 1 93 ? 5.671 6.035 -11.938 1.00 89.56 93 THR A N 1
ATOM 679 C CA . THR A 1 93 ? 4.492 6.684 -11.330 1.00 89.56 93 THR A CA 1
ATOM 680 C C . THR A 1 93 ? 3.207 5.861 -11.504 1.00 89.56 93 THR A C 1
ATOM 682 O O . THR A 1 93 ? 3.094 5.069 -12.438 1.00 89.56 93 THR A O 1
ATOM 685 N N . SER A 1 94 ? 2.206 6.058 -10.636 1.00 87.75 94 SER A N 1
ATOM 686 C CA . SER A 1 94 ? 0.832 5.541 -10.814 1.00 87.75 94 SER A CA 1
ATOM 687 C C . SER A 1 94 ? -0.085 6.429 -11.655 1.00 87.75 94 SER A C 1
ATOM 689 O O . SER A 1 94 ? -1.192 6.010 -12.010 1.00 87.75 94 SER A O 1
ATOM 691 N N . ASN A 1 95 ? 0.353 7.643 -11.999 1.00 84.00 95 ASN A N 1
ATOM 692 C CA . ASN A 1 95 ? -0.383 8.542 -12.882 1.00 84.00 95 ASN A CA 1
ATOM 693 C C . ASN A 1 95 ? 0.464 8.914 -14.106 1.00 84.00 95 ASN A C 1
ATOM 695 O O . ASN A 1 95 ? 0.925 10.055 -14.211 1.00 84.00 95 ASN A O 1
ATOM 699 N N . PRO A 1 96 ? 0.682 7.959 -15.029 1.00 71.44 96 PRO A N 1
ATOM 700 C CA . PRO A 1 96 ? 1.298 8.258 -16.309 1.00 71.44 96 PRO A CA 1
ATOM 701 C C . PRO A 1 96 ? 0.391 9.264 -17.032 1.00 71.44 96 PRO A C 1
ATOM 703 O O . PRO A 1 96 ? -0.699 8.921 -17.484 1.00 71.44 96 PRO A O 1
ATOM 706 N N . GLY A 1 97 ? 0.777 10.542 -17.059 1.00 66.75 97 GLY A N 1
ATOM 707 C CA . GLY A 1 97 ? 0.027 11.572 -17.781 1.00 66.75 97 GLY A CA 1
ATOM 708 C C . GLY A 1 97 ? -0.064 11.252 -19.279 1.00 66.75 97 GLY A C 1
ATOM 709 O O . GLY A 1 97 ? 0.543 10.301 -19.761 1.00 66.75 97 GLY A O 1
ATOM 710 N N . ALA A 1 98 ? -0.757 12.086 -20.059 1.00 55.91 98 ALA A N 1
ATOM 711 C CA . ALA A 1 98 ? -0.903 11.883 -21.511 1.00 55.91 98 ALA A CA 1
ATOM 712 C C . ALA A 1 98 ? 0.434 11.812 -22.291 1.00 55.91 98 ALA A C 1
ATOM 714 O O . ALA A 1 98 ? 0.457 11.387 -23.440 1.00 55.91 98 ALA A O 1
ATOM 715 N N . SER A 1 99 ? 1.536 12.248 -21.679 1.00 53.19 99 SER A N 1
ATOM 716 C CA . SER A 1 99 ? 2.904 12.216 -22.206 1.00 53.19 99 SER A CA 1
ATOM 717 C C . SER A 1 99 ? 3.699 10.957 -21.833 1.00 53.19 99 SER A C 1
ATOM 719 O O . SER A 1 99 ? 4.842 10.813 -22.269 1.00 53.19 99 SER A O 1
ATOM 721 N N . ALA A 1 100 ? 3.142 10.055 -21.024 1.00 63.34 100 ALA A N 1
ATOM 722 C CA . ALA A 1 100 ? 3.792 8.800 -20.692 1.00 63.34 100 ALA A CA 1
ATOM 723 C C . ALA A 1 100 ? 3.743 7.857 -21.897 1.00 63.34 100 ALA A C 1
ATOM 725 O O . ALA A 1 100 ? 2.682 7.595 -22.455 1.00 63.34 100 ALA A O 1
ATOM 726 N N . LYS A 1 101 ? 4.898 7.306 -22.273 1.00 72.06 101 LYS A N 1
ATOM 727 C CA . LYS A 1 101 ? 5.037 6.332 -23.369 1.00 72.06 101 LYS A CA 1
ATOM 728 C C . LYS A 1 101 ? 4.396 4.971 -23.062 1.00 72.06 101 LYS A C 1
ATOM 730 O O . LYS A 1 101 ? 4.514 4.054 -23.865 1.00 72.06 101 LYS A O 1
ATOM 735 N N . CYS A 1 102 ? 3.747 4.827 -21.905 1.00 71.19 102 CYS A N 1
ATOM 736 C CA . CYS A 1 102 ? 2.980 3.637 -21.574 1.00 71.19 102 CYS A CA 1
ATOM 737 C C . CYS A 1 102 ? 1.786 3.542 -22.516 1.00 71.19 102 CYS A C 1
ATOM 739 O O . CYS A 1 102 ? 0.949 4.445 -22.570 1.00 71.19 102 CYS A O 1
ATOM 741 N N . THR A 1 103 ? 1.713 2.444 -23.255 1.00 71.50 103 THR A N 1
ATOM 742 C CA . THR A 1 103 ? 0.590 2.177 -24.150 1.00 71.50 103 THR A CA 1
ATOM 743 C C . THR A 1 103 ? -0.382 1.211 -23.469 1.00 71.50 103 THR A C 1
ATOM 745 O O . THR A 1 103 ? -0.040 0.513 -22.521 1.00 71.50 103 THR A O 1
ATOM 748 N N . GLY A 1 104 ? -1.646 1.198 -23.887 1.00 75.00 104 GLY A N 1
ATOM 749 C CA . GLY A 1 104 ? -2.637 0.287 -23.308 1.00 75.00 104 GLY A CA 1
ATOM 750 C C . GLY A 1 104 ? -3.205 0.725 -21.951 1.00 75.00 104 GLY A C 1
ATOM 751 O O . GLY A 1 104 ? -3.240 1.902 -21.605 1.00 75.00 104 GLY A O 1
ATOM 752 N N . SER A 1 105 ? -3.769 -0.235 -21.218 1.00 82.62 105 SER A N 1
ATOM 753 C CA . SER A 1 105 ? -4.490 -0.023 -19.953 1.00 82.62 105 SER A CA 1
ATOM 754 C C . SER A 1 105 ? -3.859 -0.840 -18.822 1.00 82.62 105 SER A C 1
ATOM 756 O O . SER A 1 105 ? -3.236 -1.863 -19.119 1.00 82.62 105 SER A O 1
ATOM 758 N N . PRO A 1 106 ? -4.048 -0.451 -17.544 1.00 82.19 106 PRO A N 1
ATOM 759 C CA . PRO A 1 106 ? -3.652 -1.278 -16.406 1.00 82.19 106 PRO A CA 1
ATOM 760 C C . PRO A 1 106 ? -4.129 -2.726 -16.589 1.00 82.19 106 PRO A C 1
ATOM 762 O O . PRO A 1 106 ? -5.290 -2.959 -16.928 1.00 82.19 106 PRO A O 1
ATOM 765 N N . GLY A 1 107 ? -3.221 -3.684 -16.411 1.00 77.56 107 GLY A N 1
ATOM 766 C CA . GLY A 1 107 ? -3.443 -5.105 -16.706 1.00 77.56 107 GLY A CA 1
ATOM 767 C C . GLY A 1 107 ? -2.943 -5.584 -18.078 1.00 77.56 107 GLY A C 1
ATOM 768 O O . GLY A 1 107 ? -2.865 -6.792 -18.283 1.00 77.56 107 GLY A O 1
ATOM 769 N N . SER A 1 108 ? -2.564 -4.684 -18.993 1.00 81.69 108 SER A N 1
ATOM 770 C CA . SER A 1 108 ? -1.864 -5.036 -20.241 1.00 81.69 108 SER A CA 1
ATOM 771 C C . SER A 1 108 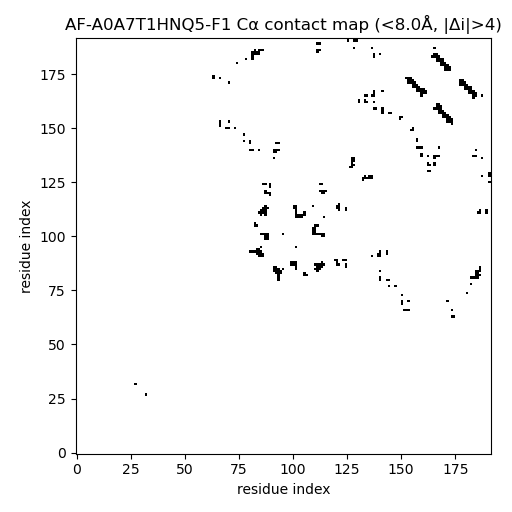? -0.347 -5.058 -20.040 1.00 81.69 108 SER A C 1
ATOM 773 O O . SER A 1 108 ? 0.180 -4.251 -19.278 1.00 81.69 108 SER A O 1
ATOM 775 N N . SER A 1 109 ? 0.371 -5.921 -20.761 1.00 75.12 109 SER A N 1
ATOM 776 C CA . SER A 1 109 ? 1.845 -5.950 -20.776 1.00 75.12 109 SER A CA 1
ATOM 777 C C . SER A 1 109 ? 2.452 -4.602 -21.155 1.00 75.12 109 SER A C 1
ATOM 779 O O . SER A 1 109 ? 3.354 -4.099 -20.488 1.00 75.12 109 SER A O 1
ATOM 781 N N . ASP A 1 110 ? 1.872 -3.982 -22.179 1.00 79.25 110 ASP A N 1
ATOM 782 C CA . ASP A 1 110 ? 2.389 -2.772 -22.827 1.00 79.25 110 ASP A CA 1
ATOM 783 C C . ASP A 1 110 ? 2.214 -1.514 -21.953 1.00 79.25 110 ASP A C 1
ATOM 785 O O . ASP A 1 110 ? 2.730 -0.439 -22.268 1.00 79.25 110 ASP A O 1
ATOM 789 N N . TYR A 1 111 ? 1.475 -1.662 -20.844 1.00 85.31 111 TYR A N 1
ATOM 790 C CA . TYR A 1 111 ? 1.275 -0.631 -19.832 1.00 85.31 111 TYR A CA 1
ATOM 791 C C . TYR A 1 111 ? 2.400 -0.609 -18.797 1.00 85.31 111 TYR A C 1
ATOM 793 O O . TYR A 1 111 ? 2.662 0.441 -18.218 1.00 85.31 111 TYR A O 1
ATOM 801 N N . TYR A 1 112 ? 3.038 -1.751 -18.529 1.00 85.38 112 TYR A N 1
ATOM 802 C CA . TYR A 1 112 ? 4.045 -1.899 -17.474 1.00 85.38 112 TYR A CA 1
ATOM 803 C C . TYR A 1 112 ? 5.473 -1.851 -18.013 1.00 85.38 112 TYR A C 1
ATOM 805 O O . TYR A 1 112 ? 6.372 -1.370 -17.325 1.00 85.38 112 TYR A O 1
ATOM 813 N N . TYR A 1 113 ? 5.674 -2.329 -19.238 1.00 84.06 113 TYR A N 1
ATOM 814 C CA . TYR A 1 113 ? 6.980 -2.380 -19.879 1.00 84.06 113 TYR A CA 1
ATOM 815 C C . TYR A 1 113 ? 7.124 -1.252 -20.920 1.00 84.06 113 TYR A C 1
ATOM 817 O O . TYR A 1 113 ? 6.170 -0.987 -21.656 1.00 84.06 113 TYR A O 1
ATOM 825 N N . PRO A 1 114 ? 8.279 -0.559 -20.992 1.00 85.38 114 PRO A N 1
ATOM 826 C CA . PRO A 1 114 ? 8.522 0.478 -21.996 1.00 85.38 114 PRO A CA 1
ATOM 827 C C . PRO A 1 114 ? 8.511 -0.060 -23.432 1.00 85.38 114 PRO A C 1
ATOM 829 O O . PRO A 1 114 ? 8.749 -1.239 -23.674 1.00 85.38 114 PRO A O 1
ATOM 832 N N . ASP A 1 115 ? 8.276 0.826 -24.404 1.00 83.44 115 ASP A N 1
ATOM 833 C CA . ASP A 1 115 ? 8.384 0.478 -25.825 1.00 83.44 115 ASP A CA 1
ATOM 834 C C . ASP A 1 115 ? 9.789 -0.092 -26.119 1.00 83.44 115 ASP A C 1
ATOM 836 O O . ASP A 1 115 ? 10.783 0.611 -25.896 1.00 83.44 115 ASP A O 1
ATOM 840 N N . PRO A 1 116 ? 9.902 -1.328 -26.643 1.00 84.38 116 PRO A N 1
ATOM 841 C CA . PRO A 1 116 ? 11.191 -1.969 -26.895 1.00 84.38 116 PRO A CA 1
ATOM 842 C C . PRO A 1 116 ? 12.046 -1.231 -27.935 1.00 84.38 116 PRO A C 1
ATOM 844 O O . PRO A 1 116 ? 13.254 -1.450 -28.011 1.00 84.38 116 PRO A O 1
ATOM 847 N N . THR A 1 117 ? 11.453 -0.349 -28.745 1.00 86.94 117 THR A N 1
ATOM 848 C CA . THR A 1 117 ? 12.190 0.500 -29.690 1.00 86.94 117 THR A CA 1
ATOM 849 C C . THR A 1 117 ? 12.900 1.671 -29.003 1.00 86.94 117 THR A C 1
ATOM 851 O O . THR A 1 117 ? 13.817 2.259 -29.583 1.00 86.94 117 THR A O 1
ATOM 854 N N . ASN A 1 118 ? 12.531 1.998 -27.758 1.00 87.19 118 ASN A N 1
ATOM 855 C CA . ASN A 1 118 ? 13.168 3.037 -26.963 1.00 87.19 118 ASN A CA 1
ATOM 856 C C . ASN A 1 118 ? 14.199 2.452 -25.990 1.00 87.19 118 ASN A C 1
ATOM 858 O O . ASN A 1 118 ? 13.913 2.179 -24.825 1.00 87.19 118 ASN A O 1
ATOM 862 N N . THR A 1 119 ? 15.439 2.326 -26.457 1.00 89.12 119 THR A N 1
ATOM 863 C CA . THR A 1 119 ? 16.530 1.739 -25.667 1.00 89.12 119 THR A CA 1
ATOM 864 C C . THR A 1 119 ? 16.780 2.454 -24.338 1.00 89.12 119 THR A C 1
ATOM 866 O O . THR A 1 119 ? 17.065 1.785 -23.353 1.00 89.12 119 THR A O 1
ATOM 869 N N . SER A 1 120 ? 16.626 3.783 -24.261 1.00 89.94 120 SER A N 1
ATOM 870 C CA . SER A 1 120 ? 16.831 4.516 -23.002 1.00 89.94 120 SER A CA 1
ATOM 871 C C . SER A 1 120 ? 15.802 4.175 -21.923 1.00 89.94 120 SER A C 1
ATOM 873 O O . SER A 1 120 ? 16.176 4.025 -20.761 1.00 89.94 120 SER A O 1
ATOM 875 N N . ASP A 1 121 ? 14.526 4.028 -22.287 1.00 87.25 121 ASP A N 1
ATOM 876 C CA . ASP A 1 121 ? 13.481 3.693 -21.314 1.00 87.25 121 ASP A CA 1
ATOM 877 C C . ASP A 1 121 ? 13.579 2.226 -20.884 1.00 87.25 121 ASP A C 1
ATOM 879 O O . ASP A 1 121 ? 13.399 1.919 -19.706 1.00 87.25 121 ASP A O 1
ATOM 883 N N . VAL A 1 122 ? 13.925 1.331 -21.819 1.00 88.31 122 VAL A N 1
ATOM 884 C CA . VAL A 1 122 ? 14.198 -0.085 -21.530 1.00 88.31 122 VAL A CA 1
ATOM 885 C C . VAL A 1 122 ? 15.350 -0.220 -20.537 1.00 88.31 122 VAL A C 1
ATOM 887 O O . VAL A 1 122 ? 15.182 -0.863 -19.504 1.00 88.31 122 VAL A O 1
ATOM 890 N N . THR A 1 123 ? 16.485 0.443 -20.785 1.00 90.31 123 THR A N 1
ATOM 891 C CA . THR A 1 123 ? 17.625 0.419 -19.857 1.00 90.31 123 THR A CA 1
ATOM 892 C C . THR A 1 123 ? 17.246 0.976 -18.486 1.00 90.31 123 THR A C 1
ATOM 894 O O . THR A 1 123 ? 17.568 0.358 -17.476 1.00 90.31 123 THR A O 1
ATOM 897 N N . PHE A 1 124 ? 16.502 2.087 -18.421 1.00 88.69 124 PHE A N 1
ATOM 898 C CA . PHE A 1 124 ? 16.027 2.631 -17.144 1.00 88.69 124 PHE A CA 1
ATOM 899 C C . PHE A 1 124 ? 15.139 1.639 -16.375 1.00 88.69 124 PHE A C 1
ATOM 901 O O . PHE A 1 124 ? 15.260 1.501 -15.153 1.00 88.69 124 PHE A O 1
ATOM 908 N N . PHE A 1 125 ? 14.235 0.953 -17.078 1.00 88.81 125 PHE A N 1
ATOM 909 C CA . PHE A 1 125 ? 13.362 -0.052 -16.483 1.00 88.81 125 PHE A CA 1
ATOM 910 C C . PHE A 1 125 ? 14.160 -1.245 -15.945 1.00 88.81 125 PHE A C 1
ATOM 912 O O . PHE A 1 125 ? 14.008 -1.604 -14.777 1.00 88.81 125 PHE A O 1
ATOM 919 N N . GLU A 1 126 ? 15.055 -1.812 -16.754 1.00 89.62 126 GLU A N 1
ATOM 920 C CA . GLU A 1 126 ? 15.915 -2.935 -16.362 1.00 89.62 126 GLU A CA 1
ATOM 921 C C . GLU A 1 126 ? 16.813 -2.576 -15.171 1.00 89.62 126 GLU A C 1
ATOM 923 O O . GLU A 1 126 ? 16.913 -3.342 -14.211 1.00 89.62 126 GLU A O 1
ATOM 928 N N . GLU A 1 127 ? 17.402 -1.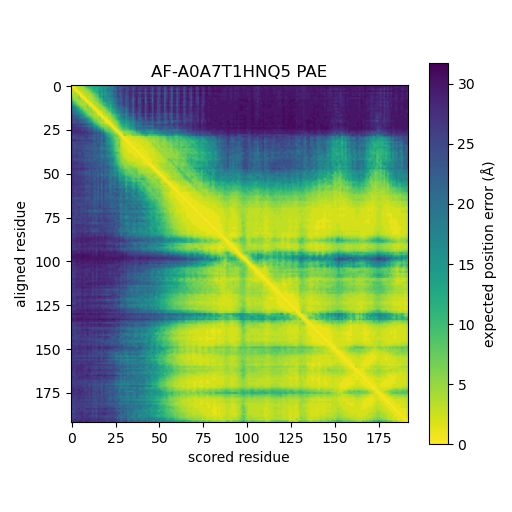378 -15.171 1.00 88.94 127 GLU A N 1
ATOM 929 C CA . GLU A 1 127 ? 18.183 -0.869 -14.043 1.00 88.94 127 GLU A CA 1
ATOM 930 C C . GLU A 1 127 ? 17.334 -0.679 -12.785 1.00 88.94 127 GLU A C 1
ATOM 932 O O . GLU A 1 127 ? 17.829 -0.913 -11.684 1.00 88.94 127 GLU A O 1
ATOM 937 N N . SER A 1 128 ? 16.068 -0.278 -12.922 1.00 87.38 128 SER A N 1
ATOM 938 C CA . SER A 1 128 ? 15.137 -0.129 -11.795 1.00 87.38 128 SER A CA 1
ATOM 939 C C . SER A 1 128 ? 14.667 -1.475 -11.232 1.00 87.38 128 SER A C 1
ATOM 941 O O . SER A 1 128 ? 14.388 -1.579 -10.033 1.00 87.38 128 SER A O 1
ATOM 943 N N . CYS A 1 129 ? 14.601 -2.494 -12.087 1.00 86.88 129 CYS A N 1
ATO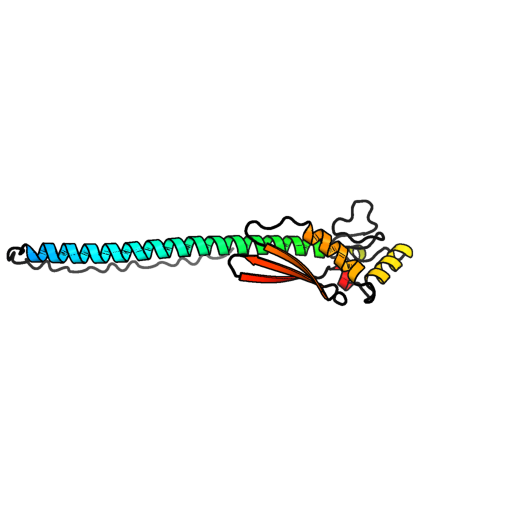M 944 C CA . CYS A 1 129 ? 14.285 -3.877 -11.742 1.00 86.88 129 CYS A CA 1
ATOM 945 C C . CYS A 1 129 ? 15.470 -4.637 -11.135 1.00 86.88 129 CYS A C 1
ATOM 947 O O . CYS A 1 129 ? 15.276 -5.545 -10.330 1.00 86.88 129 CYS A O 1
ATOM 949 N N . ALA A 1 130 ? 16.706 -4.275 -11.481 1.00 85.75 130 ALA A N 1
ATOM 950 C CA . ALA A 1 130 ? 17.888 -4.956 -10.975 1.00 85.75 130 ALA A CA 1
ATOM 951 C C . ALA A 1 130 ? 17.958 -4.917 -9.435 1.00 85.75 130 ALA A C 1
ATOM 953 O O . ALA A 1 130 ? 17.862 -3.856 -8.817 1.00 85.75 130 ALA A O 1
ATOM 954 N N . ASN A 1 131 ? 18.216 -6.071 -8.807 1.00 67.88 131 ASN A N 1
ATOM 955 C CA . ASN A 1 131 ? 18.246 -6.235 -7.343 1.00 67.88 131 ASN A CA 1
ATOM 956 C C . ASN A 1 131 ? 19.152 -5.226 -6.612 1.00 67.88 131 ASN A C 1
ATOM 958 O O . ASN A 1 131 ? 18.835 -4.783 -5.506 1.00 67.88 131 ASN A O 1
ATOM 962 N N . THR A 1 132 ? 20.255 -4.818 -7.243 1.00 71.06 132 THR A N 1
ATOM 963 C CA . THR A 1 132 ? 21.203 -3.820 -6.718 1.00 71.06 132 THR A CA 1
ATOM 964 C C . THR A 1 132 ? 20.570 -2.431 -6.552 1.00 71.06 132 THR A C 1
ATOM 966 O O . THR A 1 132 ? 20.948 -1.678 -5.658 1.00 71.06 132 THR A O 1
ATOM 969 N N . ASN A 1 133 ? 19.565 -2.124 -7.373 1.00 71.50 133 ASN A N 1
ATOM 970 C CA . ASN A 1 133 ? 18.855 -0.851 -7.455 1.00 71.50 133 ASN A CA 1
ATOM 971 C C . ASN A 1 133 ? 17.359 -1.009 -7.170 1.00 71.50 133 ASN A C 1
ATOM 973 O O . ASN A 1 133 ? 16.588 -0.099 -7.445 1.00 71.50 133 ASN A O 1
ATOM 977 N N . ALA A 1 134 ? 16.920 -2.121 -6.578 1.00 68.38 134 ALA A N 1
ATOM 978 C CA . ALA A 1 134 ? 15.497 -2.438 -6.466 1.00 68.38 134 ALA A CA 1
ATOM 979 C C . ALA A 1 134 ? 14.676 -1.400 -5.669 1.00 68.38 134 ALA A C 1
ATOM 981 O O . ALA A 1 134 ? 13.446 -1.344 -5.762 1.00 68.38 134 ALA A O 1
ATOM 982 N N . ARG A 1 135 ? 15.365 -0.516 -4.925 1.00 82.00 135 ARG A N 1
ATOM 983 C CA . ARG A 1 135 ? 14.798 0.693 -4.311 1.00 82.00 135 ARG A CA 1
ATOM 984 C C . ARG A 1 135 ? 14.269 1.713 -5.319 1.00 82.00 135 ARG A C 1
ATOM 986 O O . ARG A 1 135 ? 13.347 2.436 -4.956 1.00 82.00 135 ARG A O 1
ATOM 993 N N . SER A 1 136 ? 14.795 1.781 -6.534 1.00 84.81 136 SER A N 1
ATOM 994 C CA . SER A 1 136 ? 14.363 2.712 -7.584 1.00 84.81 136 SER A CA 1
ATOM 995 C C . SER A 1 136 ? 12.902 2.510 -7.977 1.00 84.81 136 SER A C 1
ATOM 997 O O . SER A 1 136 ? 12.222 3.476 -8.301 1.00 84.81 136 SER A O 1
ATOM 999 N N . LEU A 1 137 ? 12.392 1.281 -7.854 1.00 87.00 137 LEU A N 1
ATOM 1000 C CA . LEU A 1 137 ? 11.007 0.943 -8.170 1.00 87.00 137 LEU A CA 1
ATOM 1001 C C . LEU A 1 137 ? 10.073 1.114 -6.957 1.00 87.00 137 LEU A C 1
ATOM 1003 O O . LEU A 1 137 ? 8.986 1.677 -7.072 1.00 87.00 137 LEU A O 1
ATOM 1007 N N . VAL A 1 138 ? 10.508 0.699 -5.759 1.00 91.56 138 VAL A N 1
ATOM 1008 C CA . VAL A 1 138 ? 9.675 0.793 -4.541 1.00 91.56 138 VAL A CA 1
ATOM 1009 C C . VAL A 1 138 ? 9.696 2.160 -3.861 1.00 91.56 138 VAL A C 1
ATOM 1011 O O . VAL A 1 138 ? 8.757 2.476 -3.139 1.00 91.56 138 VAL A O 1
ATOM 1014 N N . THR A 1 139 ? 10.731 2.982 -4.050 1.00 93.31 139 THR A N 1
ATOM 1015 C CA . THR A 1 139 ? 10.812 4.305 -3.401 1.00 93.31 139 THR A CA 1
ATOM 1016 C C . THR A 1 139 ? 9.753 5.265 -3.945 1.00 93.31 139 THR A C 1
ATOM 1018 O O . THR A 1 139 ? 9.019 5.816 -3.125 1.00 93.31 139 THR A O 1
ATOM 1021 N N . PRO A 1 140 ? 9.582 5.433 -5.273 1.00 92.50 140 PRO A N 1
ATOM 1022 C CA . PRO A 1 140 ? 8.537 6.307 -5.799 1.00 92.50 140 PRO A CA 1
ATOM 1023 C C . PRO A 1 140 ? 7.137 5.776 -5.471 1.00 92.50 140 PRO A C 1
ATOM 1025 O O . PRO A 1 140 ? 6.278 6.552 -5.057 1.00 92.50 140 PRO A O 1
ATOM 1028 N N . LEU A 1 141 ? 6.925 4.453 -5.531 1.00 93.56 141 LEU A N 1
ATOM 1029 C CA . LEU A 1 141 ? 5.666 3.848 -5.087 1.00 93.56 141 LEU A CA 1
ATOM 1030 C C . LEU A 1 141 ? 5.387 4.154 -3.609 1.00 93.56 141 LEU A C 1
ATOM 1032 O O . LEU A 1 141 ? 4.278 4.546 -3.257 1.00 93.56 141 LEU A O 1
ATOM 1036 N N . LYS A 1 142 ? 6.385 3.999 -2.730 1.00 95.44 142 LYS A N 1
ATOM 1037 C CA . LYS A 1 142 ? 6.246 4.326 -1.306 1.00 95.44 142 LYS A CA 1
ATOM 1038 C C . LYS A 1 142 ? 5.862 5.793 -1.124 1.00 95.44 142 LYS A C 1
ATOM 1040 O O . LYS A 1 142 ? 4.977 6.079 -0.326 1.00 95.44 142 LYS A O 1
ATOM 1045 N N . THR A 1 143 ? 6.486 6.706 -1.867 1.00 95.25 143 THR A N 1
ATOM 1046 C CA . THR A 1 143 ? 6.139 8.132 -1.836 1.00 95.25 143 THR A CA 1
ATOM 1047 C C . THR A 1 143 ? 4.682 8.370 -2.238 1.00 95.25 143 THR A C 1
ATOM 1049 O O . THR A 1 143 ? 3.984 9.115 -1.557 1.00 95.25 143 THR A O 1
ATOM 1052 N N . GLU A 1 144 ? 4.180 7.713 -3.285 1.00 94.31 144 GLU A N 1
ATOM 1053 C CA . GLU A 1 144 ? 2.767 7.821 -3.679 1.00 94.31 144 GLU A CA 1
ATOM 1054 C C . GLU A 1 144 ? 1.809 7.233 -2.624 1.00 94.31 144 GLU A C 1
ATOM 1056 O O . GLU A 1 144 ? 0.771 7.828 -2.319 1.00 94.31 144 GLU A O 1
ATOM 1061 N N . ILE A 1 145 ? 2.183 6.118 -1.989 1.00 95.12 145 ILE A N 1
ATOM 1062 C CA . ILE A 1 145 ? 1.439 5.538 -0.860 1.00 95.12 145 ILE A CA 1
ATOM 1063 C C . ILE A 1 145 ? 1.412 6.506 0.329 1.00 95.12 145 ILE A C 1
ATOM 1065 O O . ILE A 1 145 ? 0.357 6.726 0.924 1.00 95.12 145 ILE A O 1
ATOM 1069 N N . ASP A 1 146 ? 2.549 7.113 0.670 1.00 95.25 146 ASP A N 1
ATOM 1070 C CA . ASP A 1 146 ? 2.654 8.072 1.771 1.00 95.25 146 ASP A CA 1
ATOM 1071 C C . ASP A 1 146 ? 1.824 9.334 1.515 1.00 95.25 146 ASP A C 1
ATOM 1073 O O . ASP A 1 146 ? 1.219 9.858 2.451 1.00 95.25 146 ASP A O 1
ATOM 1077 N N . ASN A 1 147 ? 1.717 9.757 0.253 1.00 94.88 147 ASN A N 1
ATOM 1078 C CA . ASN A 1 147 ? 0.888 10.885 -0.175 1.00 94.88 147 ASN A CA 1
ATOM 1079 C C . ASN A 1 147 ? -0.619 10.577 -0.185 1.00 94.88 147 ASN A C 1
ATOM 1081 O O . ASN A 1 147 ? -1.433 11.499 -0.255 1.00 94.88 147 ASN A O 1
ATOM 1085 N N . THR A 1 148 ? -1.021 9.304 -0.105 1.00 93.38 148 THR A N 1
ATOM 1086 C CA . THR A 1 148 ? -2.440 8.937 -0.003 1.00 93.38 148 THR A CA 1
ATOM 1087 C C . THR A 1 148 ? -2.997 9.447 1.330 1.00 93.38 148 THR A C 1
ATOM 1089 O O . THR A 1 148 ? -2.365 9.191 2.358 1.00 93.38 148 THR A O 1
ATOM 1092 N N . PRO A 1 149 ? -4.169 10.108 1.383 1.00 92.38 149 PRO A N 1
ATOM 1093 C CA . PRO A 1 149 ? -4.711 10.653 2.626 1.00 92.38 149 PRO A CA 1
ATOM 1094 C C . PRO A 1 149 ? -4.730 9.638 3.776 1.00 92.38 149 PRO A C 1
ATOM 1096 O O . PRO A 1 149 ? -5.055 8.461 3.591 1.00 92.38 149 PRO A O 1
ATOM 1099 N N . ALA A 1 150 ? -4.347 10.091 4.970 1.00 85.00 150 ALA A N 1
ATOM 1100 C CA . ALA A 1 150 ? -4.387 9.261 6.165 1.00 85.00 150 ALA A CA 1
ATOM 1101 C C . ALA A 1 150 ? -5.838 9.003 6.602 1.00 85.00 150 ALA A C 1
ATOM 1103 O O . ALA A 1 150 ? -6.720 9.850 6.450 1.00 85.00 150 ALA A O 1
ATOM 1104 N N . VAL A 1 151 ? -6.075 7.828 7.182 1.00 90.00 151 VAL A N 1
ATOM 1105 C CA . VAL A 1 151 ? -7.379 7.444 7.725 1.00 90.00 151 VAL A CA 1
ATOM 1106 C C . VAL A 1 151 ? -7.548 8.052 9.119 1.00 90.00 151 VAL A C 1
ATOM 1108 O O . VAL A 1 151 ? -6.693 7.879 9.984 1.00 90.00 151 VAL A O 1
ATOM 1111 N N . SER A 1 152 ? -8.656 8.758 9.360 1.00 87.94 152 SER A N 1
ATOM 1112 C CA . SER A 1 152 ? -8.926 9.372 10.668 1.00 87.94 152 SER A CA 1
ATOM 1113 C C . SER A 1 152 ? -8.984 8.323 11.786 1.00 87.94 152 SER A C 1
ATOM 1115 O O . SER A 1 152 ? -9.601 7.271 11.626 1.00 87.94 152 SER A O 1
ATOM 1117 N N . GLY A 1 153 ? -8.339 8.605 12.921 1.00 86.38 153 GLY A N 1
ATOM 1118 C CA . GLY A 1 153 ? -8.296 7.695 14.073 1.00 86.38 153 GLY A CA 1
ATOM 1119 C C . GLY A 1 153 ? -7.398 6.463 13.897 1.00 86.38 153 GLY A C 1
ATOM 1120 O O . GLY A 1 153 ? -7.359 5.615 14.788 1.00 86.38 153 GLY A O 1
ATOM 1121 N N . VAL A 1 154 ? -6.659 6.363 12.786 1.00 92.62 154 VAL A N 1
ATOM 1122 C CA . VAL A 1 154 ? -5.730 5.266 12.496 1.00 92.62 154 VAL A CA 1
ATOM 1123 C C . VAL A 1 154 ? -4.350 5.843 12.197 1.00 92.62 154 VAL A C 1
ATOM 1125 O O . VAL A 1 154 ? -4.191 6.711 11.343 1.00 92.62 154 VAL A O 1
ATOM 1128 N N . VAL A 1 155 ? -3.322 5.336 12.872 1.00 94.19 155 VAL A N 1
ATOM 1129 C CA . VAL A 1 155 ? -1.933 5.670 12.537 1.00 94.19 155 VAL A CA 1
ATOM 1130 C C . VAL A 1 155 ? -1.477 4.737 11.422 1.00 94.19 155 VAL A C 1
ATOM 1132 O O . VAL A 1 155 ? -1.575 3.518 11.565 1.00 94.19 155 VAL A O 1
ATOM 1135 N N . ARG A 1 156 ? -0.978 5.303 10.320 1.00 95.38 156 ARG A N 1
ATOM 1136 C CA . ARG A 1 156 ? -0.407 4.557 9.193 1.00 95.38 156 ARG A CA 1
ATOM 1137 C C . ARG A 1 156 ? 1.085 4.841 9.090 1.00 95.38 156 ARG A C 1
ATOM 1139 O O . ARG A 1 156 ? 1.486 6.000 9.035 1.00 95.38 156 ARG A O 1
ATOM 1146 N N . THR A 1 157 ? 1.892 3.794 8.997 1.00 95.88 157 THR A N 1
ATOM 1147 C CA . THR A 1 157 ? 3.315 3.884 8.649 1.00 95.88 157 THR A CA 1
ATOM 1148 C C . THR A 1 157 ? 3.606 2.966 7.471 1.00 95.88 157 THR A C 1
ATOM 1150 O O . THR A 1 157 ? 2.986 1.914 7.331 1.00 95.88 157 THR A O 1
ATOM 1153 N N . SER A 1 158 ? 4.530 3.359 6.597 1.00 96.44 158 SER A N 1
ATOM 1154 C CA . SER A 1 158 ? 4.969 2.517 5.485 1.00 96.44 158 SER A CA 1
ATOM 1155 C C . SER A 1 158 ? 6.489 2.373 5.487 1.00 96.44 158 SER A C 1
ATOM 1157 O O . SER A 1 158 ? 7.222 3.317 5.804 1.00 96.44 158 SER A O 1
ATOM 1159 N N . ALA A 1 159 ? 6.971 1.185 5.137 1.00 96.31 159 ALA A N 1
ATOM 1160 C CA . ALA A 1 159 ? 8.386 0.859 5.058 1.00 96.31 159 ALA A CA 1
ATOM 1161 C C . ALA A 1 159 ? 8.654 -0.055 3.860 1.00 96.31 159 ALA A C 1
ATOM 1163 O O . ALA A 1 159 ? 7.802 -0.843 3.454 1.00 96.31 159 ALA A O 1
ATOM 1164 N N . ILE A 1 160 ? 9.857 0.038 3.299 1.00 94.56 160 ILE A N 1
ATOM 1165 C CA . ILE A 1 160 ? 10.331 -0.957 2.336 1.00 94.56 160 ILE A CA 1
ATOM 1166 C C . ILE A 1 160 ? 10.633 -2.223 3.145 1.00 94.56 160 ILE A C 1
ATOM 1168 O O . ILE A 1 160 ? 11.545 -2.215 3.968 1.00 94.56 160 ILE A O 1
ATOM 1172 N N . ASP A 1 161 ? 9.826 -3.266 2.952 1.00 93.94 161 ASP A N 1
ATOM 1173 C CA . ASP A 1 161 ? 9.930 -4.545 3.671 1.00 93.94 161 ASP A CA 1
ATOM 1174 C C . ASP A 1 161 ? 11.060 -5.393 3.091 1.00 93.94 161 ASP A C 1
ATOM 1176 O O . ASP A 1 161 ? 11.859 -5.967 3.822 1.00 93.94 161 ASP A O 1
ATOM 1180 N N . ASP A 1 162 ? 11.120 -5.454 1.763 1.00 91.06 162 ASP A N 1
ATOM 1181 C CA . ASP A 1 162 ? 12.069 -6.269 1.021 1.00 91.06 162 ASP A CA 1
ATOM 1182 C C . ASP A 1 162 ? 12.286 -5.625 -0.343 1.00 91.06 162 ASP A C 1
ATOM 1184 O O . ASP A 1 162 ? 11.385 -5.602 -1.184 1.00 91.06 162 ASP A O 1
ATOM 1188 N N . SER A 1 163 ? 13.465 -5.036 -0.539 1.00 87.62 163 SER A N 1
ATOM 1189 C CA . SER A 1 163 ? 13.774 -4.362 -1.794 1.00 87.62 163 SER A CA 1
ATOM 1190 C C . SER A 1 163 ? 13.884 -5.352 -2.946 1.00 87.62 163 SER A C 1
ATOM 1192 O O . SER A 1 163 ? 13.369 -5.039 -4.007 1.00 87.62 163 SER A O 1
ATOM 1194 N N . ALA A 1 164 ? 14.472 -6.535 -2.738 1.00 87.12 164 ALA A N 1
ATOM 1195 C CA . ALA A 1 164 ? 14.659 -7.531 -3.797 1.00 87.12 164 ALA A CA 1
ATOM 1196 C C . ALA A 1 164 ? 13.320 -8.097 -4.295 1.00 87.12 164 ALA A C 1
ATOM 1198 O O . ALA A 1 164 ? 13.137 -8.332 -5.480 1.00 87.12 164 ALA A O 1
ATOM 1199 N N . ALA A 1 165 ? 12.344 -8.249 -3.397 1.00 89.38 165 ALA A N 1
ATOM 1200 C CA . ALA A 1 165 ? 10.980 -8.632 -3.765 1.00 89.38 165 ALA A CA 1
ATOM 1201 C C . ALA A 1 165 ? 10.083 -7.440 -4.161 1.00 89.38 165 ALA A C 1
ATOM 1203 O O . ALA A 1 165 ? 8.863 -7.598 -4.235 1.00 89.38 165 ALA A O 1
ATOM 1204 N N . HIS A 1 166 ? 10.649 -6.237 -4.317 1.00 91.75 166 HIS A N 1
ATOM 1205 C CA . HIS A 1 166 ? 9.927 -4.984 -4.555 1.00 91.75 166 HIS A CA 1
ATOM 1206 C C . HIS A 1 166 ? 8.689 -4.812 -3.653 1.00 91.75 166 HIS A C 1
ATOM 1208 O O . HIS A 1 166 ? 7.602 -4.449 -4.110 1.00 91.75 166 HIS A O 1
ATOM 1214 N N . ARG A 1 167 ? 8.832 -5.120 -2.358 1.00 94.62 167 ARG A N 1
ATOM 1215 C CA . ARG A 1 167 ? 7.719 -5.215 -1.409 1.00 94.62 167 ARG A CA 1
ATOM 1216 C C . ARG A 1 167 ? 7.757 -4.095 -0.379 1.00 94.62 167 ARG A C 1
ATOM 1218 O O . ARG A 1 167 ? 8.764 -3.856 0.290 1.00 94.62 167 ARG A O 1
ATOM 1225 N N . ILE A 1 168 ? 6.611 -3.454 -0.199 1.00 96.25 168 ILE A N 1
ATOM 1226 C CA . ILE A 1 168 ? 6.362 -2.417 0.802 1.00 96.25 168 ILE A CA 1
ATOM 1227 C C . ILE A 1 168 ? 5.418 -2.992 1.854 1.00 96.25 168 ILE A C 1
ATOM 1229 O O . ILE A 1 168 ? 4.422 -3.638 1.521 1.00 96.25 168 ILE A O 1
ATOM 1233 N N . SER A 1 169 ? 5.722 -2.761 3.127 1.00 97.19 169 SER A N 1
ATOM 1234 C CA . SER A 1 169 ? 4.806 -3.012 4.234 1.00 97.19 169 SER A CA 1
ATOM 1235 C C . SER A 1 169 ? 4.133 -1.708 4.650 1.00 97.19 169 SER A C 1
ATOM 1237 O O . SER A 1 169 ? 4.775 -0.673 4.818 1.00 97.19 169 SER A O 1
ATOM 1239 N N . VAL A 1 170 ? 2.818 -1.762 4.816 1.00 97.19 170 VAL A N 1
ATOM 1240 C CA . VAL A 1 170 ? 1.987 -0.683 5.340 1.00 97.19 170 VAL A CA 1
ATOM 1241 C C . VAL A 1 170 ? 1.372 -1.187 6.635 1.00 97.19 170 VAL A C 1
ATOM 1243 O O . VAL A 1 170 ? 0.631 -2.169 6.644 1.00 97.19 170 VAL A O 1
ATOM 1246 N N . THR A 1 171 ? 1.716 -0.544 7.743 1.00 96.94 171 THR A N 1
ATOM 1247 C CA . THR A 1 171 ? 1.222 -0.893 9.073 1.00 96.94 171 THR A CA 1
ATOM 1248 C C . THR A 1 171 ? 0.167 0.116 9.497 1.00 96.94 171 THR A C 1
ATOM 1250 O O . THR A 1 171 ? 0.411 1.321 9.482 1.00 96.94 171 THR A O 1
ATOM 1253 N N . TYR A 1 172 ? -0.999 -0.385 9.887 1.00 96.19 172 TYR A N 1
ATOM 1254 C CA . TYR A 1 172 ? -2.103 0.385 10.445 1.00 96.19 172 TYR A CA 1
ATOM 1255 C C . TYR A 1 172 ? -2.247 0.048 11.922 1.00 96.19 172 TYR A C 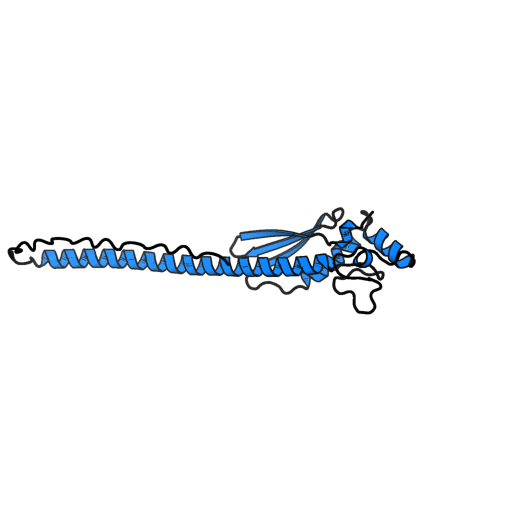1
ATOM 1257 O O . TYR A 1 172 ? -2.369 -1.126 12.265 1.00 96.19 172 TYR A O 1
ATOM 1265 N N . SER A 1 173 ? -2.294 1.053 12.793 1.00 92.81 173 SER A N 1
ATOM 1266 C CA . SER A 1 173 ? -2.592 0.853 14.212 1.00 92.81 173 SER A CA 1
ATOM 1267 C C . SER A 1 173 ? -3.747 1.729 14.682 1.00 92.81 173 SER A C 1
ATOM 1269 O O . SER A 1 173 ? -3.735 2.942 14.464 1.00 92.81 173 SER A O 1
ATOM 1271 N N . ALA A 1 174 ? -4.721 1.116 15.355 1.00 90.56 174 ALA A N 1
ATOM 1272 C CA . ALA A 1 174 ? -5.887 1.782 15.929 1.00 90.56 174 ALA A CA 1
ATOM 1273 C C . ALA A 1 174 ? -6.361 1.036 17.182 1.00 90.56 174 ALA A C 1
ATOM 1275 O O . ALA A 1 174 ? -6.424 -0.193 17.189 1.00 90.56 174 ALA A O 1
ATOM 1276 N N . GLY A 1 175 ? -6.683 1.766 18.255 1.00 83.12 175 GLY A N 1
ATOM 1277 C CA . GLY A 1 175 ? -7.283 1.185 19.465 1.00 83.12 175 GLY A CA 1
ATOM 1278 C C . GLY A 1 175 ? -6.491 0.028 20.096 1.00 83.12 175 GLY A C 1
ATOM 1279 O O . GLY A 1 175 ? -7.097 -0.908 20.607 1.00 83.12 175 GLY A O 1
ATOM 1280 N N . GLY A 1 176 ? -5.154 0.048 20.012 1.00 83.88 176 GLY A N 1
ATOM 1281 C CA . GLY A 1 176 ? -4.281 -1.021 20.521 1.00 83.88 176 GLY A CA 1
ATOM 1282 C C . GLY A 1 176 ? -4.152 -2.253 19.614 1.00 83.88 176 GLY A C 1
ATOM 1283 O O . GLY A 1 176 ? -3.410 -3.170 19.947 1.00 83.88 176 GLY A O 1
ATOM 1284 N N . SER A 1 177 ? -4.828 -2.274 18.462 1.00 86.12 177 SER A N 1
ATOM 1285 C CA . SER A 1 177 ? -4.677 -3.307 17.430 1.00 86.12 177 SER A CA 1
ATOM 1286 C C . SER A 1 177 ? -3.771 -2.825 16.300 1.00 86.12 177 SER A C 1
ATOM 1288 O O . SER A 1 177 ? -3.801 -1.647 15.941 1.00 86.12 177 SER A O 1
ATOM 1290 N N . SER A 1 178 ? -2.993 -3.742 15.715 1.00 92.44 178 SER A N 1
ATOM 1291 C CA . SER A 1 178 ? -2.130 -3.478 14.559 1.00 92.44 178 SER A CA 1
ATOM 1292 C C . SER A 1 178 ? -2.434 -4.449 13.418 1.00 92.44 178 SER A C 1
ATOM 1294 O O . SER A 1 178 ? -2.645 -5.640 13.651 1.00 92.44 178 SER A O 1
ATOM 1296 N N . ARG A 1 179 ? -2.469 -3.943 12.183 1.00 93.75 179 ARG A N 1
ATOM 1297 C CA . ARG A 1 179 ? -2.633 -4.719 10.948 1.00 93.75 179 ARG A CA 1
ATOM 1298 C C . ARG A 1 179 ? -1.516 -4.356 9.982 1.00 93.75 179 ARG A C 1
ATOM 1300 O O . ARG A 1 179 ? -1.268 -3.178 9.745 1.00 93.75 179 ARG A O 1
ATOM 1307 N N . VAL A 1 180 ? -0.879 -5.363 9.393 1.00 96.00 180 VAL A N 1
ATOM 1308 C CA . VAL A 1 180 ? 0.163 -5.173 8.379 1.00 96.00 180 VAL A CA 1
ATOM 1309 C C . VAL A 1 180 ? -0.367 -5.642 7.033 1.00 96.00 180 VAL A C 1
ATOM 1311 O O . VAL A 1 180 ? -0.805 -6.782 6.892 1.00 96.00 180 VAL A O 1
ATOM 1314 N N . PHE A 1 181 ? -0.306 -4.763 6.042 1.00 95.75 181 PHE A N 1
ATOM 1315 C CA . PHE A 1 181 ? -0.605 -5.048 4.648 1.00 95.75 181 PHE A CA 1
ATOM 1316 C C . PHE A 1 181 ? 0.695 -4.981 3.847 1.00 95.75 181 PHE A C 1
ATOM 1318 O O . PHE A 1 181 ? 1.466 -4.036 3.994 1.00 95.75 181 PHE A O 1
ATOM 1325 N N . LYS A 1 182 ? 0.964 -5.989 3.016 1.00 97.00 182 LYS A N 1
ATOM 1326 C CA . LYS A 1 182 ? 2.130 -6.001 2.129 1.00 97.00 182 LYS A CA 1
ATOM 1327 C C . LYS A 1 182 ? 1.673 -5.829 0.689 1.00 97.00 182 LYS A C 1
ATOM 1329 O O . LYS A 1 182 ? 0.715 -6.477 0.273 1.00 97.00 182 LYS A O 1
ATOM 1334 N N . VAL A 1 183 ? 2.369 -4.979 -0.055 1.00 96.25 183 VAL A N 1
ATOM 1335 C CA . VAL A 1 183 ? 2.062 -4.667 -1.452 1.00 96.25 183 VAL A CA 1
ATOM 1336 C C . VAL A 1 183 ? 3.336 -4.644 -2.283 1.00 96.25 183 VAL A C 1
ATOM 1338 O O . VAL A 1 183 ? 4.392 -4.230 -1.806 1.00 96.25 183 VAL A O 1
ATOM 1341 N N . SER A 1 184 ? 3.224 -5.108 -3.520 1.00 94.94 184 SER A N 1
ATOM 1342 C CA . SER A 1 184 ? 4.241 -4.986 -4.558 1.00 94.94 184 SER A CA 1
ATOM 1343 C C . SER A 1 184 ? 3.550 -4.416 -5.800 1.00 94.94 184 SER A C 1
ATOM 1345 O O . SER A 1 184 ? 2.380 -4.748 -6.023 1.00 94.94 184 SER A O 1
ATOM 1347 N N . PRO A 1 185 ? 4.189 -3.516 -6.562 1.00 93.56 185 PRO A N 1
ATOM 1348 C CA . PRO A 1 185 ? 3.579 -2.987 -7.773 1.00 93.56 185 PRO A CA 1
ATOM 1349 C C . PRO A 1 185 ? 3.473 -4.066 -8.846 1.00 93.56 185 PRO A C 1
ATOM 1351 O O . PRO A 1 185 ? 4.360 -4.906 -8.982 1.00 93.56 185 PRO A O 1
ATOM 1354 N N . ALA A 1 186 ? 2.419 -4.004 -9.660 1.00 92.00 186 ALA A N 1
ATOM 1355 C CA . ALA A 1 186 ? 2.198 -4.974 -10.735 1.00 92.00 186 ALA A CA 1
ATOM 1356 C C . ALA A 1 186 ? 3.355 -4.996 -11.753 1.00 92.00 186 ALA A C 1
ATOM 1358 O O . ALA A 1 186 ? 3.708 -6.054 -12.270 1.00 92.00 186 ALA A O 1
ATOM 1359 N N . VAL A 1 187 ? 4.000 -3.846 -11.972 1.00 90.06 187 VAL A N 1
ATOM 1360 C CA . VAL A 1 187 ? 5.172 -3.709 -12.847 1.00 90.06 187 VAL A CA 1
ATOM 1361 C C . VAL A 1 187 ? 6.353 -4.598 -12.419 1.00 90.06 187 VAL A C 1
ATOM 1363 O O . VAL A 1 187 ? 7.130 -5.020 -13.265 1.00 90.06 187 VAL A O 1
ATOM 1366 N N . ALA A 1 188 ? 6.470 -4.947 -11.130 1.00 91.62 188 ALA A N 1
ATOM 1367 C CA . ALA A 1 188 ? 7.559 -5.791 -10.635 1.00 91.62 188 ALA A CA 1
ATOM 1368 C C . ALA A 1 188 ? 7.501 -7.226 -11.186 1.00 91.62 188 ALA A C 1
ATOM 1370 O O . ALA A 1 188 ? 8.522 -7.902 -11.243 1.00 91.62 188 ALA A O 1
ATOM 1371 N N . ALA A 1 189 ? 6.328 -7.690 -11.633 1.00 89.75 189 ALA A N 1
ATOM 1372 C CA . ALA A 1 189 ? 6.186 -8.990 -12.294 1.00 89.75 189 ALA A CA 1
ATOM 1373 C C . ALA A 1 189 ? 6.867 -9.047 -13.675 1.00 89.75 189 ALA A C 1
ATOM 1375 O O . ALA A 1 189 ? 7.035 -10.132 -14.224 1.00 89.75 189 ALA A O 1
ATOM 1376 N N . TRP A 1 190 ? 7.238 -7.889 -14.228 1.00 86.62 190 TRP A N 1
ATOM 1377 C CA . TRP A 1 190 ? 7.913 -7.740 -15.518 1.00 86.62 190 TRP A CA 1
ATOM 1378 C C . TRP A 1 190 ? 9.424 -7.529 -15.375 1.00 86.62 190 TRP A C 1
ATOM 1380 O O . TRP A 1 190 ? 10.103 -7.303 -16.374 1.00 86.62 190 TRP A O 1
ATOM 1390 N N . CYS A 1 191 ? 9.950 -7.583 -14.150 1.00 87.31 191 CYS A N 1
ATOM 1391 C CA . CYS A 1 191 ? 11.385 -7.546 -13.917 1.00 87.31 191 CYS A CA 1
ATOM 1392 C C . CYS A 1 191 ? 12.041 -8.880 -14.339 1.00 87.31 191 CYS A C 1
ATOM 1394 O O . CYS A 1 191 ? 11.477 -9.936 -14.037 1.00 87.31 191 CYS A O 1
ATOM 1396 N N . PRO A 1 192 ? 13.187 -8.838 -15.049 1.00 78.31 192 PRO A N 1
ATOM 1397 C CA . PRO A 1 192 ? 13.897 -10.025 -15.533 1.00 78.31 192 PRO A CA 1
ATOM 1398 C C . PRO A 1 192 ? 14.589 -10.840 -14.429 1.00 78.31 192 PRO A C 1
ATOM 1400 O O . PRO A 1 192 ? 14.901 -10.275 -13.354 1.00 78.31 192 PRO A O 1
#

Secondary structure (DSSP, 8-state):
-----------------------------HHHHHHHHHHHHHHHHHHHHHHHHHHHHHHHHHHHHHHHHHHHHHHHHHHHHHHH-B-TTSS-BS---TT----S-TTSHHHHSPPTT-HHHHHHHHHHHSGGGTHHHHHHHHHHHHHSPPPTT-EEEEEEEETTTTEEEEEEEETTEEEEEEE--GGGGG--

Foldseek 3Di:
DDDDDDDDDDPPDPDPPPPPDPDPCPDDDPVNVVVVVVVVVVVVVVVVVVVVVVVVVVVVVVVVVVLVVLVVVLLVVLQLFLQQWAQQALAIGSCQDPPRQQDDDRVDPSNHAYDPVDPNSNVSLQCCLDLVNLCRRLVNSVVVSVVRDDRPQKDWDKDQPHSNQQKIWIWIDHPRDIDIDIDHHPSNVVHD

Radius of gyration: 32.65 Å; Cα contacts (8 Å, |Δi|>4): 224; chains: 1; bounding box: 80×34×87 Å

pLDDT: mean 81.85, std 13.14, range [45.44, 97.19]

Sequence (192 aa):
MATLHSLSRRTDAFAYDQKVQPVESDGFTLIEILVGAVLLAIVAGMAGSLVMVSNRSLTQSEALANAGSAIDKNISEIRQIAERFTCCSGTCTSNPGASAKCTGSPGSSDYYYPDPTNTSDVTFFEESCANTNARSLVTPLKTEIDNTPAVSGVVRTSAIDDSAAHRISVTYSAGGSSRVFKVSPAVAAWCP

Mean predicted aligned error: 13.0 Å

Nearest PDB structures (foldseek):
  2ci8-assembly1_A-2  TM=6.173E-01  e=1.971E+00  Homo sapiens
  7kmy-assembly2_D  TM=5.193E-01  e=1.220E+00  Mycobacterium tuberculosis
  2afb-assembly1_A  TM=3.783E-01  e=2.998E+00  Thermotoga maritima MSB8
  9asm-assembly1_B  TM=3.297E-01  e=9.365E+00  Homo sapiens